Protein AF-A0AAU4FNQ5-F1 (afdb_monomer_lite)

Sequence (216 aa):
MEYLVPLIDHHRIRQNCLPRTHSNVKIHAVTERIWSATLNTLRSFHGIALTGAIILTTAAPALAVAPPATVSAASSISKTAKVNKLKSITGDSSASQDRWYSDLGNRNSAGIKKYGFNWKTDGCSWAPDTLPGGYDFKFPCWRHDFGYRNFKKTVGTSKFHRDHKKRVDKAFLRDMRSVCNRFIWADPYPAAARKRLKAACFKTATKYYNTVKSFN

Radius of gyration: 32.84 Å; chains: 1; bounding box: 62×48×119 Å

Structure (mmCIF, N/CA/C/O backbone):
data_AF-A0AAU4FNQ5-F1
#
_entry.id   AF-A0AAU4FNQ5-F1
#
loop_
_atom_site.group_PDB
_atom_site.id
_atom_site.type_symbol
_atom_site.label_atom_id
_atom_site.label_alt_id
_atom_site.label_comp_id
_atom_site.label_asym_id
_atom_site.label_entity_id
_atom_site.label_seq_id
_atom_site.pdbx_PDB_ins_code
_atom_site.Cartn_x
_atom_site.Cartn_y
_atom_site.Cartn_z
_atom_site.occupancy
_atom_site.B_iso_or_equiv
_atom_site.auth_seq_id
_atom_site.auth_comp_id
_atom_site.auth_asym_id
_atom_site.auth_atom_id
_atom_site.pdbx_PDB_model_num
ATOM 1 N N . MET A 1 1 ? 18.692 -35.869 -45.577 1.00 42.00 1 MET A N 1
ATOM 2 C CA . MET A 1 1 ? 19.788 -35.004 -45.098 1.00 42.00 1 MET A CA 1
ATOM 3 C C . MET A 1 1 ? 19.582 -34.821 -43.611 1.00 42.00 1 MET A C 1
ATOM 5 O O . MET A 1 1 ? 18.545 -34.306 -43.214 1.00 42.00 1 MET A O 1
ATOM 9 N N . GLU A 1 2 ? 20.487 -35.398 -42.829 1.00 42.12 2 GLU A N 1
ATOM 10 C CA . GLU A 1 2 ? 20.445 -35.485 -41.370 1.00 42.12 2 GLU A CA 1
ATOM 11 C C . GLU A 1 2 ? 20.577 -34.120 -40.685 1.00 42.12 2 GLU A C 1
ATOM 13 O O . GLU A 1 2 ? 21.211 -33.194 -41.191 1.00 42.12 2 GLU A O 1
ATOM 18 N N . TYR A 1 3 ? 19.952 -34.027 -39.514 1.00 41.94 3 TYR A N 1
ATOM 19 C CA . TYR A 1 3 ? 19.988 -32.888 -38.607 1.00 41.94 3 TYR A CA 1
ATOM 20 C C . TYR A 1 3 ? 21.351 -32.788 -37.910 1.00 41.94 3 TYR A C 1
ATOM 22 O O . TYR A 1 3 ? 21.808 -33.757 -37.309 1.00 41.94 3 TYR A O 1
ATOM 30 N N . LEU A 1 4 ? 21.950 -31.594 -37.894 1.00 46.53 4 LEU A N 1
ATOM 31 C CA . LEU A 1 4 ? 23.078 -31.260 -37.020 1.00 46.53 4 LEU A CA 1
ATOM 32 C C . LEU A 1 4 ? 22.640 -30.206 -35.997 1.00 46.53 4 LEU A C 1
ATOM 34 O O . LEU A 1 4 ? 22.493 -29.026 -36.308 1.00 46.53 4 LEU A O 1
ATOM 38 N N . VAL A 1 5 ? 22.430 -30.661 -34.761 1.00 48.19 5 VAL A N 1
ATOM 39 C CA . VAL A 1 5 ? 22.335 -29.820 -33.562 1.00 48.19 5 VAL A CA 1
ATOM 40 C C . VAL A 1 5 ? 23.766 -29.565 -33.071 1.00 48.19 5 VAL A C 1
ATOM 42 O O . VAL A 1 5 ? 24.489 -30.536 -32.841 1.00 48.19 5 VAL A O 1
ATOM 45 N N . PRO A 1 6 ? 24.221 -28.313 -32.896 1.00 54.16 6 PRO A N 1
ATOM 46 C CA . PRO A 1 6 ? 25.551 -28.062 -32.358 1.00 54.16 6 PRO A CA 1
ATOM 47 C C . PRO A 1 6 ? 25.586 -28.368 -30.853 1.00 54.16 6 PRO A C 1
ATOM 49 O O . PRO A 1 6 ? 24.835 -27.785 -30.069 1.00 54.16 6 PRO A O 1
ATOM 52 N N . LEU A 1 7 ? 26.479 -29.280 -30.449 1.00 45.75 7 LEU A N 1
ATOM 53 C CA . LEU A 1 7 ? 26.856 -29.491 -29.052 1.00 45.75 7 LEU A CA 1
ATOM 54 C C . LEU A 1 7 ? 27.501 -28.213 -28.496 1.00 45.75 7 LEU A C 1
ATOM 56 O O . LEU A 1 7 ? 28.524 -27.750 -29.000 1.00 45.75 7 LEU A O 1
ATOM 60 N N . ILE A 1 8 ? 26.916 -27.662 -27.435 1.00 50.97 8 ILE A N 1
ATOM 61 C CA . ILE A 1 8 ? 27.517 -26.586 -26.645 1.00 50.97 8 ILE A CA 1
ATOM 62 C C . ILE A 1 8 ? 28.492 -27.222 -25.651 1.00 50.97 8 ILE A C 1
ATOM 64 O O . ILE A 1 8 ? 28.103 -27.992 -24.773 1.00 50.97 8 ILE A O 1
ATOM 68 N N . ASP A 1 9 ? 29.767 -26.887 -25.813 1.00 45.69 9 ASP A N 1
ATOM 69 C CA . ASP A 1 9 ? 30.875 -27.297 -24.957 1.00 45.69 9 ASP A CA 1
ATOM 70 C C . ASP A 1 9 ? 30.772 -26.632 -23.567 1.00 45.69 9 ASP A C 1
ATOM 72 O O . ASP A 1 9 ? 30.969 -25.425 -23.397 1.00 45.69 9 ASP A O 1
ATOM 76 N N . HIS A 1 10 ? 30.439 -27.433 -22.553 1.00 50.97 10 HIS A N 1
ATOM 77 C CA . HIS A 1 10 ? 30.277 -27.004 -21.162 1.00 50.97 10 HIS A CA 1
ATOM 78 C C . HIS A 1 10 ? 31.605 -26.799 -20.402 1.00 50.97 10 HIS A C 1
ATOM 80 O O . HIS A 1 10 ? 31.578 -26.455 -19.216 1.00 50.97 10 HIS A O 1
ATOM 86 N N . HIS A 1 11 ? 32.774 -26.949 -21.038 1.00 46.34 11 HIS A N 1
ATOM 87 C CA . HIS A 1 11 ? 34.065 -26.852 -20.345 1.00 46.34 11 HIS A CA 1
ATOM 88 C C . HIS A 1 11 ? 34.674 -25.441 -20.257 1.00 46.34 11 HIS A C 1
ATOM 90 O O . HIS A 1 11 ? 35.679 -25.247 -19.569 1.00 46.34 11 HIS A O 1
ATOM 96 N N . ARG A 1 12 ? 34.043 -24.414 -20.847 1.00 47.72 12 ARG A N 1
ATOM 97 C CA . ARG A 1 12 ? 34.570 -23.032 -20.877 1.00 47.72 12 ARG A CA 1
ATOM 98 C C . ARG A 1 12 ? 33.835 -22.041 -19.959 1.00 47.72 12 ARG A C 1
ATOM 100 O O . ARG A 1 12 ? 33.665 -20.881 -20.311 1.00 47.72 12 ARG A O 1
ATOM 107 N N . ILE A 1 13 ? 33.392 -22.474 -18.772 1.00 49.28 13 ILE A N 1
ATOM 108 C CA . ILE A 1 13 ? 32.774 -21.589 -17.748 1.00 49.28 13 ILE A CA 1
ATOM 109 C C . ILE A 1 13 ? 33.523 -21.636 -16.393 1.00 49.28 13 ILE A C 1
ATOM 111 O O . ILE A 1 13 ? 33.150 -20.966 -15.436 1.00 49.28 13 ILE A O 1
ATOM 115 N N . ARG A 1 14 ? 34.651 -22.356 -16.284 1.00 47.59 14 ARG A N 1
ATOM 116 C CA . ARG A 1 14 ? 35.400 -22.509 -15.014 1.00 47.59 14 ARG A CA 1
ATOM 117 C C . ARG A 1 14 ? 36.793 -21.864 -14.980 1.00 47.59 14 ARG A C 1
ATOM 119 O O . ARG A 1 14 ? 37.704 -22.456 -14.417 1.00 47.59 14 ARG A O 1
ATOM 126 N N . GLN A 1 15 ? 37.001 -20.672 -15.549 1.00 48.81 15 GLN A N 1
ATOM 127 C CA . GLN A 1 15 ? 38.316 -20.000 -15.419 1.00 48.81 15 GLN A CA 1
ATOM 128 C C . GLN A 1 15 ? 38.313 -18.517 -15.013 1.00 48.81 15 GLN A C 1
ATOM 130 O O . GLN A 1 15 ? 39.388 -17.958 -14.858 1.00 48.81 15 GLN A O 1
ATOM 135 N N . ASN A 1 16 ? 37.168 -17.892 -14.707 1.00 47.78 16 ASN A N 1
ATOM 136 C CA . ASN A 1 16 ? 37.143 -16.477 -14.277 1.00 47.78 16 ASN A CA 1
ATOM 137 C C . ASN A 1 16 ? 36.615 -16.231 -12.850 1.00 47.78 16 ASN A C 1
ATOM 139 O O . ASN A 1 16 ? 36.134 -15.144 -12.542 1.00 47.78 16 ASN A O 1
ATOM 143 N N . CYS A 1 17 ? 36.760 -17.204 -11.949 1.00 51.66 17 CYS A N 1
ATOM 144 C CA . CYS A 1 17 ? 36.600 -16.984 -10.507 1.00 51.66 17 CYS A CA 1
ATOM 145 C C . CYS A 1 17 ? 37.963 -17.061 -9.807 1.00 51.66 17 CYS A C 1
ATOM 147 O O . CYS A 1 17 ? 38.230 -17.993 -9.056 1.00 51.66 17 CYS A O 1
ATOM 149 N N . LEU A 1 18 ? 38.823 -16.074 -10.061 1.00 45.62 18 LEU A N 1
ATOM 150 C CA . LEU A 1 18 ? 39.951 -15.753 -9.186 1.00 45.62 18 LEU A CA 1
ATOM 151 C C . LEU A 1 18 ? 39.625 -14.453 -8.433 1.00 45.62 18 LEU A C 1
ATOM 153 O O . LEU A 1 18 ? 39.196 -13.480 -9.062 1.00 45.62 18 LEU A O 1
ATOM 157 N N . PRO A 1 19 ? 39.795 -14.406 -7.100 1.00 44.84 19 PRO A N 1
ATOM 158 C CA . PRO A 1 19 ? 39.583 -13.190 -6.333 1.00 44.84 19 PRO A CA 1
ATOM 159 C C . PRO A 1 19 ? 40.680 -12.173 -6.662 1.00 44.84 19 PRO A C 1
ATOM 161 O O . PRO A 1 19 ? 41.872 -12.430 -6.510 1.00 44.84 19 PRO A O 1
ATOM 164 N N . ARG A 1 20 ? 40.261 -10.991 -7.118 1.00 49.50 20 ARG A N 1
ATOM 165 C CA . ARG A 1 20 ? 41.131 -9.840 -7.361 1.00 49.50 20 ARG A CA 1
ATOM 166 C C . ARG A 1 20 ? 41.600 -9.281 -6.015 1.00 49.50 20 ARG A C 1
ATOM 168 O O . ARG A 1 20 ? 40.834 -8.634 -5.308 1.00 49.50 20 ARG A O 1
ATOM 175 N N . THR A 1 21 ? 42.856 -9.524 -5.662 1.00 57.91 21 THR A N 1
ATOM 176 C CA . THR A 1 21 ? 43.534 -8.897 -4.523 1.00 57.91 21 THR A CA 1
ATOM 177 C C . THR A 1 21 ? 43.982 -7.485 -4.895 1.00 57.91 21 THR A C 1
ATOM 179 O O . THR A 1 21 ? 44.859 -7.352 -5.739 1.00 57.91 21 THR A O 1
ATOM 182 N N . HIS A 1 22 ? 43.435 -6.444 -4.260 1.00 43.56 22 HIS A N 1
ATOM 183 C CA . HIS A 1 22 ? 44.103 -5.139 -4.139 1.00 43.56 22 HIS A CA 1
ATOM 184 C C . HIS A 1 22 ? 43.706 -4.417 -2.836 1.00 43.56 22 HIS A C 1
ATOM 186 O O . HIS A 1 22 ? 42.601 -3.907 -2.693 1.00 43.56 22 HIS A O 1
ATOM 192 N N . SER A 1 23 ? 44.677 -4.408 -1.921 1.00 46.75 23 SER A N 1
ATOM 193 C CA . SER A 1 23 ? 45.225 -3.268 -1.169 1.00 46.75 23 SER A CA 1
ATOM 194 C C . SER A 1 23 ? 44.362 -2.418 -0.215 1.00 46.75 23 SER A C 1
ATOM 196 O O . SER A 1 23 ? 43.643 -1.511 -0.613 1.00 46.75 23 SER A O 1
ATOM 198 N N . ASN A 1 24 ? 44.667 -2.628 1.075 1.00 45.41 24 ASN A N 1
ATOM 199 C CA . ASN A 1 24 ? 44.935 -1.647 2.140 1.00 45.41 24 ASN A CA 1
ATOM 200 C C . ASN A 1 24 ? 43.891 -0.560 2.448 1.00 45.41 24 ASN A C 1
ATOM 202 O O . ASN A 1 24 ? 44.074 0.614 2.136 1.00 45.41 24 ASN A O 1
ATOM 206 N N . VAL A 1 25 ? 42.900 -0.934 3.260 1.00 45.97 25 VAL A N 1
ATOM 207 C CA . VAL A 1 25 ? 42.254 -0.013 4.206 1.00 45.97 25 VAL A CA 1
ATOM 208 C C . VAL A 1 25 ? 42.888 -0.246 5.579 1.00 45.97 25 VAL A C 1
ATOM 210 O O . VAL A 1 25 ? 42.759 -1.330 6.146 1.00 45.97 25 VAL A O 1
ATOM 213 N N . LYS A 1 26 ? 43.594 0.755 6.119 1.00 44.97 26 LYS A N 1
ATOM 214 C CA . LYS A 1 26 ? 44.049 0.745 7.518 1.00 44.97 26 LYS A CA 1
ATOM 215 C C . LYS A 1 26 ? 42.830 0.905 8.426 1.00 44.97 26 LYS A C 1
ATOM 217 O O . LYS A 1 26 ? 42.335 2.012 8.609 1.00 44.97 26 LYS A O 1
ATOM 222 N N . ILE A 1 27 ? 42.352 -0.203 8.985 1.00 46.09 27 ILE A N 1
ATOM 223 C CA . ILE A 1 27 ? 41.428 -0.196 10.119 1.00 46.09 27 ILE A CA 1
ATOM 224 C C . ILE A 1 27 ? 42.281 -0.206 11.385 1.00 46.09 27 ILE A C 1
ATOM 226 O O . ILE A 1 27 ? 43.038 -1.144 11.628 1.00 46.09 27 ILE A O 1
ATOM 230 N N . HIS A 1 28 ? 42.178 0.857 12.179 1.00 42.88 28 HIS A N 1
ATOM 231 C CA . HIS A 1 28 ? 42.710 0.870 13.535 1.00 42.88 28 HIS A CA 1
ATOM 232 C C . HIS A 1 28 ? 41.896 -0.118 14.379 1.00 42.88 28 HIS A C 1
ATOM 234 O O . HIS A 1 28 ? 40.718 0.106 14.655 1.00 42.88 28 HIS A O 1
ATOM 240 N N . ALA A 1 29 ? 42.527 -1.232 14.742 1.00 42.44 29 ALA A N 1
ATOM 241 C CA . ALA A 1 29 ? 41.993 -2.211 15.672 1.00 42.44 29 ALA A CA 1
ATOM 242 C C . ALA A 1 29 ? 42.013 -1.629 17.094 1.00 42.44 29 ALA A C 1
ATOM 244 O O . ALA A 1 29 ? 43.080 -1.339 17.634 1.00 42.44 29 ALA A O 1
ATOM 245 N N . VAL A 1 30 ? 40.836 -1.471 17.700 1.00 49.81 30 VAL A N 1
ATOM 246 C CA . VAL A 1 30 ? 40.703 -1.350 19.156 1.00 49.81 30 VAL A CA 1
ATOM 247 C C . VAL A 1 30 ? 40.669 -2.777 19.689 1.00 49.81 30 VAL A C 1
ATOM 249 O O . VAL A 1 30 ? 39.753 -3.542 19.404 1.00 49.81 30 VAL A O 1
ATOM 252 N N . THR A 1 31 ? 41.742 -3.159 20.368 1.00 46.34 31 THR A N 1
ATOM 253 C CA . THR A 1 31 ? 41.979 -4.498 20.902 1.00 46.34 31 THR A CA 1
ATOM 254 C C . THR A 1 31 ? 41.014 -4.840 22.035 1.00 46.34 31 THR A C 1
ATOM 256 O O . THR A 1 31 ? 40.959 -4.140 23.043 1.00 46.34 31 THR A O 1
ATOM 259 N N . GLU A 1 32 ? 40.321 -5.964 21.867 1.00 45.38 32 GLU A N 1
ATOM 260 C CA . GLU A 1 32 ? 39.653 -6.756 22.901 1.00 45.38 32 GLU A CA 1
ATOM 261 C C . GLU A 1 32 ? 40.596 -7.072 24.071 1.00 45.38 32 GLU A C 1
ATOM 263 O O . GLU A 1 32 ? 41.708 -7.568 23.866 1.00 45.38 32 GLU A O 1
ATOM 268 N N . ARG A 1 33 ? 40.124 -6.859 25.304 1.00 43.06 33 ARG A N 1
ATOM 269 C CA . ARG A 1 33 ? 40.584 -7.597 26.484 1.00 43.06 33 ARG A CA 1
ATOM 270 C C . ARG A 1 33 ? 39.603 -7.408 27.641 1.00 43.06 33 ARG A C 1
ATOM 272 O O . ARG A 1 33 ? 39.443 -6.304 28.142 1.00 43.06 33 ARG A O 1
ATOM 279 N N . ILE A 1 34 ? 39.039 -8.534 28.076 1.00 46.56 34 ILE A N 1
ATOM 280 C CA . ILE A 1 34 ? 38.856 -8.999 29.466 1.00 46.56 34 ILE A CA 1
ATOM 281 C C . ILE A 1 34 ? 37.479 -9.655 29.615 1.00 46.56 34 ILE A C 1
ATOM 283 O O . ILE A 1 34 ? 36.466 -9.032 29.917 1.00 46.56 34 ILE A O 1
ATOM 287 N N . TRP A 1 35 ? 37.492 -10.972 29.429 1.00 38.09 35 TRP A N 1
ATOM 288 C CA . TRP A 1 35 ? 36.607 -11.890 30.129 1.00 38.09 35 TRP A CA 1
ATOM 289 C C . TRP A 1 35 ? 37.135 -12.005 31.563 1.00 38.09 35 TRP A C 1
ATOM 291 O O . TRP A 1 35 ? 38.283 -12.401 31.739 1.00 38.09 35 TRP A O 1
ATOM 301 N N . SER A 1 36 ? 36.317 -11.669 32.558 1.00 41.75 36 SER A N 1
ATOM 302 C CA . SER A 1 36 ? 36.478 -12.136 33.939 1.00 41.75 36 SER A CA 1
ATOM 303 C C . SER A 1 36 ? 35.115 -12.134 34.614 1.00 41.75 36 SER A C 1
ATOM 305 O O . SER A 1 36 ? 34.553 -11.088 34.929 1.00 41.75 36 SER A O 1
ATOM 307 N N . ALA A 1 37 ? 34.587 -13.338 34.809 1.00 47.19 37 ALA A N 1
ATOM 308 C CA . ALA A 1 37 ? 33.524 -13.614 35.750 1.00 47.19 37 ALA A CA 1
ATOM 309 C C . ALA A 1 37 ? 34.024 -13.345 37.176 1.00 47.19 37 ALA A C 1
ATOM 311 O O . ALA A 1 37 ? 35.069 -13.857 37.572 1.00 47.19 37 ALA A O 1
ATOM 312 N N . THR A 1 38 ? 33.250 -12.604 37.962 1.00 47.72 38 THR A N 1
ATOM 313 C CA . THR A 1 38 ? 33.385 -12.567 39.420 1.00 47.72 38 THR A CA 1
ATOM 314 C C . THR A 1 38 ? 32.000 -12.646 40.052 1.00 47.72 38 THR A C 1
ATOM 316 O O . THR A 1 38 ? 31.254 -11.677 40.149 1.00 47.72 38 THR A O 1
ATOM 319 N N . LEU A 1 39 ? 31.664 -13.863 40.478 1.00 51.81 39 LEU A N 1
ATOM 320 C CA . LEU A 1 39 ? 30.738 -14.115 41.573 1.00 51.81 39 LEU A CA 1
ATOM 321 C C . LEU A 1 39 ? 31.357 -13.538 42.852 1.00 51.81 39 LEU A C 1
ATOM 323 O O . LEU A 1 39 ? 32.475 -13.900 43.201 1.00 51.81 39 LEU A O 1
ATOM 327 N N . ASN A 1 40 ? 30.641 -12.634 43.514 1.00 41.53 40 ASN A N 1
ATOM 328 C CA . ASN A 1 40 ? 30.710 -12.316 44.944 1.00 41.53 40 ASN A CA 1
ATOM 329 C C . ASN A 1 40 ? 29.595 -11.280 45.183 1.00 41.53 40 ASN A C 1
ATOM 331 O O . ASN A 1 40 ? 29.448 -10.331 44.427 1.00 41.53 40 ASN A O 1
ATOM 335 N N . THR A 1 41 ? 28.737 -11.366 46.193 1.00 46.41 41 THR A N 1
ATOM 336 C CA . THR A 1 41 ? 29.104 -11.584 47.587 1.00 46.41 41 THR A CA 1
ATOM 337 C C . THR A 1 41 ? 27.849 -12.013 48.352 1.00 46.41 41 THR A C 1
ATOM 339 O O . THR A 1 41 ? 26.881 -11.258 48.432 1.00 46.41 41 THR A O 1
ATOM 342 N N . LEU A 1 42 ? 27.874 -13.207 48.943 1.00 50.25 42 LEU A N 1
ATOM 343 C CA . LEU A 1 42 ? 27.056 -13.519 50.112 1.00 50.25 42 LEU A CA 1
ATOM 344 C C . LEU A 1 42 ? 27.566 -12.634 51.253 1.00 50.25 42 LEU A C 1
ATOM 346 O O . LEU A 1 42 ? 28.718 -12.766 51.665 1.00 50.25 42 LEU A O 1
ATOM 350 N N . ARG A 1 43 ? 26.735 -11.712 51.747 1.00 54.38 43 ARG A N 1
ATOM 351 C CA . ARG A 1 43 ? 26.982 -11.035 53.021 1.00 54.38 43 ARG A CA 1
ATOM 352 C C . ARG A 1 43 ? 25.968 -11.499 54.051 1.00 54.38 43 ARG A C 1
ATOM 354 O O . ARG A 1 43 ? 24.778 -11.218 53.967 1.00 54.38 43 ARG A O 1
ATOM 361 N N . SER A 1 44 ? 26.536 -12.222 55.002 1.00 47.50 44 SER A N 1
ATOM 362 C CA . SER A 1 44 ? 26.054 -12.591 56.317 1.00 47.50 44 SER A CA 1
ATOM 363 C C . SER A 1 44 ? 25.258 -11.476 56.997 1.00 47.50 44 SER A C 1
ATOM 365 O O . SER A 1 44 ? 25.794 -10.397 57.261 1.00 47.50 44 SER A O 1
ATOM 367 N N . PHE A 1 45 ? 24.015 -11.773 57.368 1.00 50.94 45 PHE A N 1
ATOM 368 C CA . PHE A 1 45 ? 23.352 -11.081 58.467 1.00 50.94 45 PHE A CA 1
ATOM 369 C C . PHE A 1 45 ? 23.601 -11.866 59.752 1.00 50.94 45 PHE A C 1
ATOM 371 O O . PHE A 1 45 ? 23.483 -13.089 59.795 1.00 50.94 45 PHE A O 1
ATOM 378 N N . HIS A 1 46 ? 24.045 -11.125 60.760 1.00 50.75 46 HIS A N 1
ATOM 379 C CA . HIS A 1 46 ? 24.416 -11.609 62.075 1.00 50.75 46 HIS A CA 1
ATOM 380 C C . HIS A 1 46 ? 23.175 -12.076 62.838 1.00 50.75 46 HIS A C 1
ATOM 382 O O . HIS A 1 46 ? 22.085 -11.528 62.672 1.00 50.75 46 HIS A O 1
ATOM 388 N N . GLY A 1 47 ? 23.373 -13.103 63.663 1.00 50.06 47 GLY A N 1
ATOM 389 C CA . GLY A 1 47 ? 22.347 -13.699 64.501 1.00 50.06 47 GLY A CA 1
ATOM 390 C C . GLY A 1 47 ? 21.689 -12.710 65.460 1.00 50.06 47 GLY A C 1
ATOM 391 O O . GLY A 1 47 ? 22.337 -11.845 66.046 1.00 50.06 47 GLY A O 1
ATOM 392 N N . I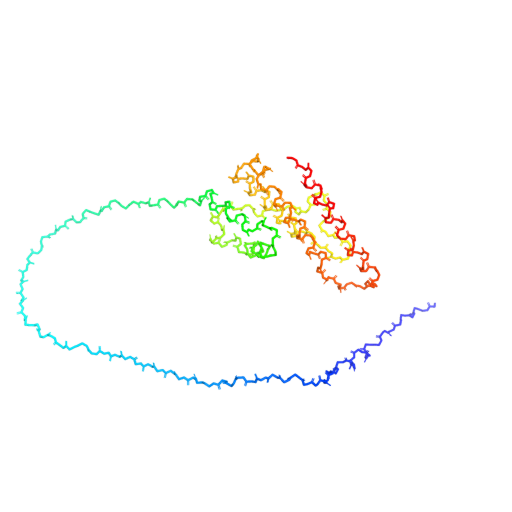LE A 1 48 ? 20.390 -12.914 65.651 1.00 57.41 48 ILE A N 1
ATOM 393 C CA . ILE A 1 48 ? 19.640 -12.438 66.804 1.00 57.41 48 ILE A CA 1
ATOM 394 C C . ILE A 1 48 ? 19.028 -13.688 67.432 1.00 57.41 48 ILE A C 1
ATOM 396 O O . ILE A 1 48 ? 18.281 -14.424 66.786 1.00 57.41 48 ILE A O 1
ATOM 400 N N . ALA A 1 49 ? 19.425 -13.954 68.673 1.00 53.56 49 ALA A N 1
ATOM 401 C CA . ALA A 1 49 ? 18.872 -15.001 69.512 1.00 53.56 49 ALA A CA 1
ATOM 402 C C . ALA A 1 49 ? 17.385 -14.723 69.774 1.00 53.56 49 ALA A C 1
ATOM 404 O O . ALA A 1 49 ? 17.029 -13.634 70.219 1.00 53.56 49 ALA A O 1
ATOM 405 N N . LEU A 1 50 ? 16.526 -15.711 69.521 1.00 50.06 50 LEU A N 1
ATOM 406 C CA . LEU A 1 50 ? 15.126 -15.693 69.934 1.00 50.06 50 LEU A CA 1
ATOM 407 C C . LEU A 1 50 ? 14.904 -16.843 70.911 1.00 50.06 50 LEU A C 1
ATOM 409 O O . LEU A 1 50 ? 14.869 -18.017 70.547 1.00 50.06 50 LEU A O 1
ATOM 413 N N . THR A 1 51 ? 14.816 -16.461 72.179 1.00 59.12 51 THR A N 1
ATOM 414 C CA . THR A 1 51 ? 14.305 -17.253 73.289 1.00 59.12 51 THR A CA 1
ATOM 415 C C . THR A 1 51 ? 12.865 -17.681 73.012 1.00 59.12 51 THR A C 1
ATOM 417 O O . THR A 1 51 ? 12.052 -16.919 72.490 1.00 59.12 51 THR A O 1
ATOM 420 N N . GLY A 1 52 ? 12.566 -18.936 73.345 1.00 54.09 52 GLY A N 1
ATOM 421 C CA . GLY A 1 52 ? 11.259 -19.538 73.135 1.00 54.09 52 GLY A CA 1
ATOM 422 C C . GLY A 1 52 ? 10.169 -18.947 74.027 1.00 54.09 52 GLY A C 1
ATOM 423 O O . GLY A 1 52 ? 10.377 -18.692 75.210 1.00 54.09 52 GLY A O 1
ATOM 424 N N . ALA A 1 53 ? 8.9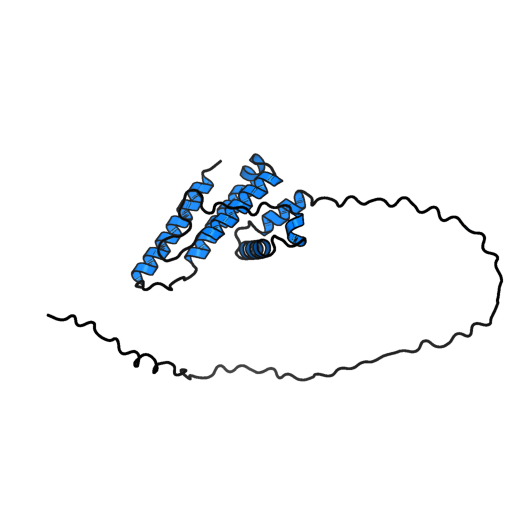78 -18.823 73.449 1.00 54.31 53 ALA A N 1
ATOM 425 C CA . ALA A 1 53 ? 7.712 -18.799 74.164 1.00 54.31 53 ALA A CA 1
ATOM 426 C C . ALA A 1 53 ? 6.682 -19.533 73.294 1.00 54.31 53 ALA A C 1
ATOM 428 O O . ALA A 1 53 ? 6.273 -19.043 72.243 1.00 54.31 53 ALA A O 1
ATOM 429 N N . ILE A 1 54 ? 6.308 -20.744 73.706 1.00 56.97 54 ILE A N 1
ATOM 430 C CA . ILE A 1 54 ? 5.206 -21.498 73.105 1.00 56.97 54 ILE A CA 1
ATOM 431 C C . ILE A 1 54 ? 3.928 -20.990 73.773 1.00 56.97 54 ILE A C 1
ATOM 433 O O . ILE A 1 54 ? 3.675 -21.294 74.936 1.00 56.97 54 ILE A O 1
ATOM 437 N N . ILE A 1 55 ? 3.132 -20.206 73.047 1.00 61.38 55 ILE A N 1
ATOM 438 C CA . ILE A 1 55 ? 1.769 -19.848 73.449 1.00 61.38 55 ILE A CA 1
ATOM 439 C C . ILE A 1 55 ? 0.821 -20.689 72.592 1.00 61.38 55 ILE A C 1
ATOM 441 O O . ILE A 1 55 ? 0.734 -20.486 71.382 1.00 61.38 55 ILE A O 1
ATOM 445 N N . LEU A 1 56 ? 0.125 -21.649 73.210 1.00 56.34 56 LEU A N 1
ATOM 446 C CA . LEU A 1 56 ? -1.013 -22.323 72.584 1.00 56.34 56 LEU A CA 1
ATOM 447 C C . LEU A 1 56 ? -2.183 -21.335 72.511 1.00 56.34 56 LEU A C 1
ATOM 449 O O . LEU A 1 56 ? -2.828 -21.053 73.519 1.00 56.34 56 LEU A O 1
ATOM 453 N N . THR A 1 57 ? -2.476 -20.831 71.316 1.00 58.72 57 THR A N 1
ATOM 454 C CA . THR A 1 57 ? -3.735 -20.148 71.010 1.00 58.72 57 THR A CA 1
ATOM 455 C C . THR A 1 57 ? -4.659 -21.108 70.264 1.00 58.72 57 THR A C 1
ATOM 457 O O . THR A 1 57 ? -4.328 -21.646 69.209 1.00 58.72 57 THR A O 1
ATOM 460 N N . THR A 1 58 ? -5.843 -21.353 70.820 1.00 62.12 58 THR A N 1
ATOM 461 C CA . THR A 1 58 ? -6.918 -22.092 70.152 1.00 62.12 58 THR A CA 1
ATOM 462 C C . THR A 1 58 ? -7.527 -21.202 69.067 1.00 62.12 58 THR A C 1
ATOM 464 O O . THR A 1 58 ? -8.288 -20.283 69.370 1.00 62.12 58 THR A O 1
ATOM 467 N N . ALA A 1 59 ? -7.174 -21.435 67.803 1.00 59.16 59 ALA A N 1
ATOM 468 C CA . ALA A 1 59 ? -7.767 -20.729 66.672 1.00 59.16 59 ALA A CA 1
ATOM 469 C C . ALA A 1 59 ? -9.184 -21.263 66.389 1.00 59.16 59 ALA A C 1
ATOM 471 O O . ALA A 1 59 ? -9.366 -22.440 66.080 1.00 59.16 59 ALA A O 1
ATOM 472 N N . ALA A 1 60 ? -10.190 -20.392 66.487 1.00 63.69 60 ALA A N 1
ATOM 473 C CA . ALA A 1 60 ? -11.533 -20.655 65.979 1.00 63.69 60 ALA A CA 1
ATOM 474 C C . ALA A 1 60 ? -11.525 -20.670 64.433 1.00 63.69 60 ALA A C 1
ATOM 476 O O . ALA A 1 60 ? -10.785 -19.890 63.825 1.00 63.69 60 ALA A O 1
ATOM 477 N N . PRO A 1 61 ? -12.345 -21.502 63.766 1.00 59.16 61 PRO A N 1
ATOM 478 C CA . PRO A 1 61 ? -12.436 -21.504 62.313 1.00 59.16 61 PRO A CA 1
ATOM 479 C C . PRO A 1 61 ? -13.191 -20.253 61.846 1.00 59.16 61 PRO A C 1
ATOM 481 O O . PRO A 1 61 ? -14.418 -20.188 61.896 1.00 59.16 61 PRO A O 1
ATOM 484 N N . ALA A 1 62 ? -12.462 -19.242 61.377 1.00 59.91 62 ALA A N 1
ATOM 485 C CA . ALA A 1 62 ? -13.057 -18.163 60.603 1.00 59.91 62 ALA A CA 1
ATOM 486 C C . ALA A 1 62 ? -13.412 -18.709 59.211 1.00 59.91 62 ALA A C 1
ATOM 488 O O . ALA A 1 62 ? -12.532 -19.002 58.401 1.00 59.91 62 ALA A O 1
ATOM 489 N N . LEU A 1 63 ? -14.708 -18.866 58.938 1.00 61.91 63 LEU A N 1
ATOM 490 C CA . LEU A 1 63 ? -15.231 -19.101 57.594 1.00 61.91 63 LEU A CA 1
ATOM 491 C C . LEU A 1 63 ? -14.847 -17.901 56.718 1.00 61.91 63 LEU A C 1
ATOM 493 O O . LEU A 1 63 ? -15.460 -16.837 56.789 1.00 61.91 63 LEU A O 1
ATOM 497 N N . ALA A 1 64 ? -13.797 -18.062 55.916 1.00 62.38 64 ALA A N 1
ATOM 498 C CA . ALA A 1 64 ? -13.387 -17.079 54.927 1.00 62.38 64 ALA A CA 1
ATOM 499 C C . ALA A 1 64 ? -14.459 -16.999 53.832 1.00 62.38 64 ALA A C 1
ATOM 501 O O . ALA A 1 64 ? -14.507 -17.824 52.920 1.00 62.38 64 ALA A O 1
ATOM 502 N N . VAL A 1 65 ? -15.339 -16.002 53.926 1.00 69.38 65 VAL A N 1
ATOM 503 C CA . VAL A 1 65 ? -16.215 -15.608 52.821 1.00 69.38 65 VAL A CA 1
ATOM 504 C C . VAL A 1 65 ? -15.313 -15.036 51.731 1.00 69.38 65 VAL A C 1
ATOM 506 O O . VAL A 1 65 ? -14.806 -13.920 51.846 1.00 69.38 65 VAL A O 1
ATOM 509 N N . ALA A 1 66 ? -15.049 -15.833 50.696 1.00 69.25 66 ALA A N 1
ATOM 510 C CA . ALA A 1 66 ? -14.299 -15.381 49.535 1.00 69.25 66 ALA A CA 1
ATOM 511 C C . ALA A 1 66 ? -15.069 -14.226 48.862 1.00 69.25 66 ALA A C 1
ATOM 513 O O . ALA A 1 66 ? -16.258 -14.387 48.569 1.00 69.25 66 ALA A O 1
ATOM 514 N N . PRO A 1 67 ? -14.440 -13.062 48.611 1.00 68.88 67 PRO A N 1
ATOM 515 C CA . PRO A 1 67 ? -15.084 -12.008 47.842 1.00 68.88 67 PRO A CA 1
ATOM 516 C C . PRO A 1 67 ? -15.429 -12.539 46.443 1.00 68.88 67 PRO A C 1
ATOM 518 O O . PRO A 1 67 ? -14.661 -13.333 45.886 1.00 68.88 67 PRO A O 1
ATOM 521 N N . PRO A 1 68 ? -16.564 -12.125 45.850 1.00 64.00 68 PRO A N 1
ATOM 522 C CA . PRO A 1 68 ? -16.921 -12.553 44.509 1.00 64.00 68 PRO A CA 1
ATOM 523 C C . PRO A 1 68 ? -15.805 -12.140 43.550 1.00 64.00 68 PRO A C 1
ATOM 525 O O . PRO A 1 68 ? -15.455 -10.963 43.448 1.00 64.00 68 PRO A O 1
ATOM 528 N N . ALA A 1 69 ? -15.230 -13.127 42.861 1.00 62.38 69 ALA A N 1
ATOM 529 C CA . ALA A 1 69 ? -14.265 -12.894 41.804 1.00 62.38 69 ALA A CA 1
ATOM 530 C C . ALA A 1 69 ? -14.934 -12.021 40.738 1.00 62.38 69 ALA A C 1
ATOM 532 O O . ALA A 1 69 ? -15.816 -12.468 40.002 1.00 62.38 69 ALA A O 1
ATOM 533 N N . THR A 1 70 ? -14.536 -10.753 40.666 1.00 59.09 70 THR A N 1
ATOM 534 C CA . THR A 1 70 ? -14.914 -9.876 39.567 1.00 59.09 70 THR A CA 1
ATOM 535 C C . THR A 1 70 ? -14.259 -10.432 38.312 1.00 59.09 70 THR A C 1
ATOM 537 O O . THR A 1 70 ? -13.060 -10.285 38.076 1.00 59.09 70 THR A O 1
ATOM 540 N N . VAL A 1 71 ? -15.049 -11.139 37.504 1.00 55.75 71 VAL A N 1
ATOM 541 C CA . VAL A 1 71 ? -14.622 -11.602 36.186 1.00 55.75 71 VAL A CA 1
ATOM 542 C C . VAL A 1 71 ? -14.393 -10.349 35.348 1.00 55.75 71 VAL A C 1
ATOM 544 O O . VAL A 1 71 ? -15.331 -9.739 34.837 1.00 55.75 71 VAL A O 1
ATOM 547 N N . SER A 1 72 ? -13.138 -9.905 35.275 1.00 54.62 72 SER A N 1
ATOM 548 C CA . SER A 1 72 ? -12.740 -8.773 34.451 1.00 54.62 72 SER A CA 1
ATOM 549 C C . SER A 1 72 ? -12.960 -9.181 32.998 1.00 54.62 72 SER A C 1
ATOM 551 O O . SER A 1 72 ? -12.159 -9.912 32.413 1.00 54.62 72 SER A O 1
ATOM 553 N N . ALA A 1 73 ? -14.104 -8.790 32.431 1.00 58.25 73 ALA A N 1
ATOM 554 C CA . ALA A 1 73 ? -14.393 -9.002 31.025 1.00 58.25 73 ALA A CA 1
ATOM 555 C C . ALA A 1 73 ? -13.228 -8.411 30.226 1.00 58.25 73 ALA A C 1
ATOM 557 O O . ALA A 1 73 ? -12.963 -7.211 30.315 1.00 58.25 73 ALA A O 1
ATOM 558 N N . ALA A 1 74 ? -12.499 -9.261 29.496 1.00 57.59 74 ALA A N 1
ATOM 559 C CA . ALA A 1 74 ? -11.351 -8.848 28.704 1.00 57.59 74 ALA A CA 1
ATOM 560 C C . ALA A 1 74 ? -11.765 -7.674 27.807 1.00 57.59 74 ALA A C 1
ATOM 562 O O . ALA A 1 74 ? -12.546 -7.830 26.864 1.00 57.59 74 ALA A O 1
ATOM 563 N N . SER A 1 75 ? -11.283 -6.476 28.140 1.00 62.69 75 SER A N 1
ATOM 564 C CA . SER A 1 75 ? -11.684 -5.259 27.454 1.00 62.69 75 SER A CA 1
ATOM 565 C C . SER A 1 75 ? -11.205 -5.331 26.006 1.00 62.69 75 SER A C 1
ATOM 567 O O . SER A 1 75 ? -10.017 -5.460 25.702 1.00 62.69 75 SER A O 1
ATOM 569 N N . SER A 1 76 ? -12.162 -5.309 25.079 1.00 81.75 76 SER A N 1
ATOM 570 C CA . SER A 1 76 ? -11.854 -5.297 23.652 1.00 81.75 76 SER A CA 1
ATOM 571 C C . SER A 1 76 ? -10.950 -4.102 23.312 1.00 81.75 76 SER A C 1
ATOM 573 O O . SER A 1 76 ? -11.090 -3.018 23.881 1.00 81.75 76 SER A O 1
ATOM 575 N N . ILE A 1 77 ? -10.006 -4.283 22.380 1.00 92.62 77 ILE A N 1
ATOM 576 C CA . ILE A 1 77 ? -9.076 -3.216 21.983 1.00 92.62 77 ILE A CA 1
ATOM 577 C C . ILE A 1 77 ? -9.855 -1.970 21.551 1.00 92.62 77 ILE A C 1
ATOM 579 O O . ILE A 1 77 ? -10.661 -2.026 20.615 1.00 92.62 77 ILE A O 1
ATOM 583 N N . SER A 1 78 ? -9.560 -0.836 22.194 1.00 95.75 78 SER A N 1
ATOM 584 C CA . SER A 1 78 ? -10.258 0.424 21.942 1.00 95.75 78 SER A CA 1
ATOM 585 C C . SER A 1 78 ? -10.137 0.869 20.482 1.00 95.75 78 SER A C 1
ATOM 587 O O . SER A 1 78 ? -9.129 0.632 19.803 1.00 95.75 78 SER A O 1
ATOM 589 N N . LYS A 1 79 ? -11.158 1.577 19.984 1.00 96.44 79 LYS A N 1
ATOM 590 C CA . LYS A 1 79 ? -11.149 2.150 18.627 1.00 96.44 79 LYS A CA 1
ATOM 591 C C . LYS A 1 79 ? -9.905 3.016 18.393 1.00 96.44 79 LYS A C 1
ATOM 593 O O . LYS A 1 79 ? -9.271 2.906 17.346 1.00 96.44 79 LYS A O 1
ATOM 598 N N . THR A 1 80 ? -9.522 3.825 19.379 1.00 97.25 80 THR A N 1
ATOM 599 C CA . THR A 1 80 ? -8.325 4.676 19.325 1.00 97.25 80 THR A CA 1
ATOM 600 C C . THR A 1 80 ? -7.049 3.853 19.167 1.00 97.25 80 THR A C 1
ATOM 602 O O . THR A 1 80 ? -6.234 4.159 18.298 1.00 97.25 80 THR A O 1
ATOM 605 N N . ALA A 1 81 ? -6.899 2.760 19.922 1.00 97.50 81 ALA A N 1
ATOM 606 C CA . ALA A 1 81 ? -5.751 1.867 19.786 1.00 97.50 81 ALA A CA 1
ATOM 607 C C . ALA A 1 81 ? -5.682 1.224 18.389 1.00 97.50 81 ALA A C 1
ATOM 609 O O . ALA A 1 81 ? -4.602 1.161 17.796 1.00 97.50 81 ALA A O 1
ATOM 610 N N . LYS A 1 82 ? -6.827 0.818 17.816 1.00 98.00 82 LYS A N 1
ATOM 611 C CA . LYS A 1 82 ? -6.893 0.308 16.432 1.00 98.00 82 LYS A CA 1
ATOM 612 C C . LYS A 1 82 ? -6.467 1.366 15.418 1.00 98.00 82 LYS A C 1
ATOM 614 O O . LYS A 1 82 ? -5.630 1.085 14.567 1.00 98.00 82 LYS A O 1
ATOM 619 N N . VAL A 1 83 ? -6.992 2.588 15.522 1.00 98.25 83 VAL A N 1
ATOM 620 C CA . VAL A 1 83 ? -6.639 3.696 14.616 1.00 98.25 83 VAL A CA 1
ATOM 621 C C . VAL A 1 83 ? -5.156 4.051 14.716 1.00 98.25 83 VAL A C 1
ATOM 623 O O . VAL A 1 83 ? -4.519 4.265 13.686 1.00 98.25 83 VAL A O 1
ATOM 626 N N . ASN A 1 84 ? -4.583 4.085 15.920 1.00 98.44 84 ASN A N 1
ATOM 627 C CA . ASN A 1 84 ? -3.160 4.371 16.109 1.00 98.44 84 ASN A CA 1
ATOM 628 C C . ASN A 1 84 ? -2.279 3.281 15.490 1.00 98.44 84 ASN A C 1
ATOM 630 O O . ASN A 1 84 ? -1.316 3.599 14.791 1.00 98.44 84 ASN A O 1
ATOM 634 N N . LYS A 1 85 ? -2.650 2.005 15.664 1.00 98.44 85 LYS A N 1
ATOM 635 C CA . LYS A 1 85 ? -1.962 0.891 15.005 1.00 98.44 85 LYS A CA 1
ATOM 636 C C . LYS A 1 85 ? -2.089 0.964 13.482 1.00 98.44 85 LYS A C 1
ATOM 638 O O . LYS A 1 85 ? -1.086 0.810 12.802 1.00 98.44 85 LYS A O 1
ATOM 643 N N . LEU A 1 86 ? -3.269 1.276 12.936 1.00 98.62 86 LEU A N 1
ATOM 644 C CA . LEU A 1 86 ? -3.437 1.468 11.489 1.00 98.62 86 LEU A CA 1
ATOM 645 C C . LEU A 1 86 ? -2.539 2.593 10.969 1.00 98.62 86 LEU A C 1
ATOM 647 O O . LEU A 1 86 ? -1.763 2.382 10.042 1.00 98.62 86 LEU A O 1
ATOM 651 N N . LYS A 1 87 ? -2.563 3.764 11.613 1.00 98.50 87 LYS A N 1
ATOM 652 C CA . LYS A 1 87 ? -1.719 4.905 11.230 1.00 98.50 87 LYS A CA 1
ATOM 653 C C . LYS A 1 87 ? -0.225 4.561 11.219 1.00 98.50 87 LYS A C 1
ATOM 655 O O . LYS A 1 87 ? 0.488 5.081 10.362 1.00 98.50 87 LYS A O 1
ATOM 660 N N . SER A 1 88 ? 0.255 3.703 12.124 1.00 98.44 88 SER A N 1
ATOM 661 C CA . SER A 1 88 ? 1.681 3.353 12.193 1.00 98.44 88 SER A CA 1
ATOM 662 C C . SER A 1 88 ? 2.154 2.437 11.052 1.00 98.44 88 SER A C 1
ATOM 664 O O . SER A 1 88 ? 3.344 2.466 10.705 1.00 98.44 88 SER A O 1
ATOM 666 N N . ILE A 1 89 ? 1.242 1.688 10.418 1.00 98.38 89 ILE A N 1
ATOM 667 C CA . ILE A 1 89 ? 1.537 0.715 9.344 1.00 98.38 89 ILE A CA 1
ATOM 668 C C . ILE A 1 89 ? 0.986 1.111 7.961 1.00 98.38 89 ILE A C 1
ATOM 670 O O . ILE A 1 89 ? 1.305 0.490 6.950 1.00 98.38 89 ILE A O 1
ATOM 674 N N . THR A 1 90 ? 0.213 2.194 7.873 1.00 98.38 90 THR A N 1
ATOM 675 C CA . THR A 1 90 ? -0.303 2.740 6.603 1.00 98.38 90 THR A CA 1
ATOM 676 C C . THR A 1 90 ? 0.250 4.134 6.283 1.00 98.38 90 THR A C 1
ATOM 678 O O . THR A 1 90 ? -0.411 4.930 5.620 1.00 98.38 90 THR A O 1
ATOM 681 N N . GLY A 1 91 ? 1.417 4.485 6.817 1.00 97.56 91 GLY A N 1
ATOM 682 C CA . GLY A 1 91 ? 2.113 5.745 6.557 1.00 97.56 91 GLY A CA 1
ATOM 683 C C . GLY A 1 91 ? 2.948 5.718 5.273 1.00 97.56 91 GLY A C 1
ATOM 684 O O . GLY A 1 91 ? 3.251 4.650 4.727 1.00 97.56 91 GLY A O 1
ATOM 685 N N . ASP A 1 92 ? 3.357 6.907 4.819 1.00 97.38 92 ASP A N 1
ATOM 686 C CA . ASP A 1 92 ? 4.190 7.109 3.628 1.00 97.38 92 ASP A CA 1
ATOM 687 C C . ASP A 1 92 ? 5.708 7.145 3.922 1.00 97.38 92 ASP A C 1
ATOM 689 O O . ASP A 1 92 ? 6.482 7.582 3.083 1.00 97.38 92 ASP A O 1
ATOM 693 N N . SER A 1 93 ? 6.185 6.479 4.984 1.00 98.12 93 SER A N 1
ATOM 694 C CA . SER A 1 93 ? 7.617 6.141 5.183 1.00 98.12 93 SER A CA 1
ATOM 695 C C . SER A 1 93 ? 7.976 4.650 5.008 1.00 98.12 93 SER A C 1
ATOM 697 O O . SER A 1 93 ? 7.136 3.777 5.269 1.00 98.12 93 SER A O 1
ATOM 699 N N . SER A 1 94 ? 9.200 4.339 4.556 1.00 97.94 94 SER A N 1
ATOM 700 C CA . SER A 1 94 ? 9.710 2.956 4.416 1.00 97.94 94 SER A CA 1
ATOM 701 C C . SER A 1 94 ? 9.491 2.149 5.696 1.00 97.94 94 SER A C 1
ATOM 703 O O . SER A 1 94 ? 8.856 1.102 5.656 1.00 97.94 94 SER A O 1
ATOM 705 N N . ALA A 1 95 ? 9.818 2.740 6.846 1.00 98.50 95 ALA A N 1
ATOM 706 C CA . ALA A 1 95 ? 9.582 2.154 8.162 1.00 98.50 95 ALA A CA 1
ATOM 707 C C . ALA A 1 95 ? 8.116 1.739 8.405 1.00 98.50 95 ALA A C 1
ATOM 709 O O . ALA A 1 95 ? 7.846 0.774 9.114 1.00 98.50 95 ALA A O 1
ATOM 710 N N . SER A 1 96 ? 7.138 2.454 7.839 1.00 98.69 96 SER A N 1
ATOM 711 C CA . SER A 1 96 ? 5.729 2.056 7.931 1.00 98.69 96 SER A CA 1
ATOM 712 C C . SER A 1 96 ? 5.403 0.833 7.072 1.00 98.69 96 SER A C 1
ATOM 714 O O . SER A 1 96 ? 4.614 -0.006 7.498 1.00 98.69 96 SER A O 1
ATOM 716 N N . GLN A 1 97 ? 6.028 0.707 5.899 1.00 98.50 97 GLN A N 1
ATOM 717 C CA . GLN A 1 97 ? 5.906 -0.490 5.066 1.00 98.50 97 GLN A CA 1
ATOM 718 C C . GLN A 1 97 ? 6.606 -1.687 5.708 1.00 98.50 97 GLN A C 1
ATOM 720 O O . GLN A 1 97 ? 6.019 -2.763 5.725 1.00 98.50 97 GLN A O 1
ATOM 725 N N . ASP A 1 98 ? 7.778 -1.504 6.314 1.00 98.56 98 ASP A N 1
ATOM 726 C CA . ASP A 1 98 ? 8.480 -2.583 7.021 1.00 98.56 98 ASP A CA 1
ATOM 727 C C . ASP A 1 98 ? 7.661 -3.092 8.213 1.00 98.56 98 ASP A C 1
ATOM 729 O O . ASP A 1 98 ? 7.486 -4.298 8.390 1.00 98.56 98 ASP A O 1
ATOM 733 N N . ARG A 1 99 ? 7.057 -2.179 8.988 1.00 98.75 99 ARG A N 1
ATOM 734 C CA . ARG A 1 99 ? 6.113 -2.552 10.054 1.00 98.75 99 ARG A CA 1
ATOM 735 C C . ARG A 1 99 ? 4.896 -3.293 9.515 1.00 98.75 99 ARG A C 1
ATOM 737 O O . ARG A 1 99 ? 4.451 -4.247 10.143 1.00 98.75 99 ARG A O 1
ATOM 744 N N . TRP A 1 100 ? 4.359 -2.875 8.370 1.00 98.75 100 TRP A N 1
ATOM 745 C CA . TRP A 1 100 ? 3.240 -3.577 7.749 1.00 98.75 100 TRP A CA 1
ATOM 746 C C . TRP A 1 100 ? 3.622 -4.995 7.308 1.00 98.75 100 TRP A C 1
ATOM 748 O O . TRP A 1 100 ? 2.870 -5.922 7.592 1.00 98.75 100 TRP A O 1
ATOM 758 N N . TYR A 1 101 ? 4.793 -5.193 6.692 1.00 98.56 101 TYR A N 1
ATOM 759 C CA . TYR A 1 101 ? 5.290 -6.529 6.341 1.00 98.56 101 TYR A CA 1
ATOM 760 C C . TYR A 1 101 ? 5.520 -7.403 7.578 1.00 98.56 101 TYR A C 1
ATOM 762 O O . TYR A 1 101 ? 5.127 -8.569 7.585 1.00 98.56 101 TYR A O 1
ATOM 770 N N . SER A 1 102 ? 6.098 -6.836 8.639 1.00 98.56 102 SER A N 1
ATOM 771 C CA . SER A 1 102 ? 6.276 -7.534 9.915 1.00 98.56 102 SER A CA 1
ATOM 772 C C . SER A 1 102 ? 4.933 -7.959 10.519 1.00 98.56 102 SER A C 1
ATOM 774 O O . SER A 1 102 ? 4.755 -9.121 10.885 1.00 98.56 102 SER A O 1
ATOM 776 N N . ASP A 1 103 ? 3.943 -7.065 10.556 1.00 98.56 103 ASP A N 1
ATOM 777 C CA . ASP A 1 103 ? 2.605 -7.398 11.051 1.00 98.56 103 ASP A CA 1
ATOM 778 C C . ASP A 1 103 ? 1.889 -8.421 10.156 1.00 98.56 103 ASP A C 1
ATOM 780 O O . ASP A 1 103 ? 1.182 -9.286 10.670 1.00 98.56 103 ASP A O 1
ATOM 784 N N . LEU A 1 104 ? 2.076 -8.353 8.833 1.00 98.38 104 LEU A N 1
ATOM 785 C CA . LEU A 1 104 ? 1.518 -9.317 7.885 1.00 98.38 104 LEU A CA 1
ATOM 786 C C . LEU A 1 104 ? 2.083 -10.722 8.133 1.00 98.38 104 LEU A C 1
ATOM 788 O O . LEU A 1 104 ? 1.321 -11.695 8.151 1.00 98.38 104 LEU A O 1
ATOM 792 N N . GLY A 1 105 ? 3.397 -10.834 8.351 1.00 98.25 105 GLY A N 1
ATOM 793 C CA . GLY A 1 105 ? 4.057 -12.086 8.734 1.00 98.25 105 GLY A CA 1
ATOM 794 C C . GLY A 1 105 ? 3.561 -12.609 10.084 1.00 98.25 105 GLY A C 1
ATOM 795 O O . GLY A 1 105 ? 3.311 -13.800 10.239 1.00 98.25 105 GLY A O 1
ATOM 796 N N . ASN A 1 106 ? 3.293 -11.702 11.026 1.00 98.25 106 ASN A N 1
ATOM 797 C CA . ASN A 1 106 ? 2.839 -12.016 12.381 1.00 98.25 106 ASN A CA 1
ATOM 798 C C . ASN A 1 106 ? 1.311 -11.979 12.561 1.00 98.25 106 ASN A C 1
ATOM 800 O O . ASN A 1 106 ? 0.827 -11.974 13.697 1.00 98.25 106 ASN A O 1
ATOM 804 N N . ARG A 1 107 ? 0.522 -11.971 11.478 1.00 97.62 107 ARG A N 1
ATOM 805 C CA . ARG A 1 107 ? -0.935 -11.716 11.523 1.00 97.62 107 ARG A CA 1
ATOM 806 C C . ARG A 1 107 ? -1.737 -12.693 12.388 1.00 97.62 107 ARG A C 1
ATOM 808 O O . ARG A 1 107 ? -2.805 -12.340 12.882 1.00 97.62 107 ARG A O 1
ATOM 815 N N . ASN A 1 108 ? -1.205 -13.898 12.591 1.00 97.25 108 ASN A N 1
ATOM 816 C CA . ASN A 1 108 ? -1.807 -14.959 13.400 1.00 97.25 108 ASN A CA 1
ATOM 817 C C . ASN A 1 108 ? -1.322 -14.975 14.860 1.00 97.25 108 ASN A C 1
ATOM 819 O O . ASN A 1 108 ? -1.830 -15.761 15.654 1.00 97.25 108 ASN A O 1
ATOM 823 N N . SER A 1 109 ? -0.373 -14.116 15.235 1.00 97.50 109 SER A N 1
ATOM 824 C CA . SER A 1 109 ? 0.069 -13.977 16.625 1.00 97.50 109 SER A CA 1
ATOM 825 C C . SER A 1 109 ? -1.011 -13.307 17.481 1.00 97.50 109 SER A C 1
ATOM 827 O O . SER A 1 109 ? -1.769 -12.462 16.993 1.00 97.50 109 SER A O 1
ATOM 829 N N . ALA A 1 110 ? -1.058 -13.616 18.780 1.00 96.19 110 ALA A N 1
ATOM 830 C CA . ALA A 1 110 ? -1.976 -12.959 19.719 1.00 96.19 110 ALA A CA 1
ATOM 831 C C . ALA A 1 110 ? -1.807 -11.424 19.718 1.00 96.19 110 ALA A C 1
ATOM 833 O O . ALA A 1 110 ? -2.789 -10.679 19.786 1.00 96.19 110 ALA A O 1
ATOM 834 N N . GLY A 1 111 ? -0.564 -10.952 19.547 1.00 94.81 111 GLY A N 1
ATOM 835 C CA . GLY A 1 111 ? -0.221 -9.532 19.475 1.00 94.81 111 GLY A CA 1
ATOM 836 C C . GLY A 1 111 ? -0.890 -8.783 18.319 1.00 94.81 111 GLY A C 1
ATOM 837 O O . GLY A 1 111 ? -1.219 -7.609 18.484 1.00 94.81 111 GLY A O 1
ATOM 838 N N . ILE A 1 112 ? -1.152 -9.449 17.188 1.00 97.19 112 ILE A N 1
ATOM 839 C CA . ILE A 1 112 ? -1.817 -8.846 16.022 1.00 97.19 112 ILE A CA 1
ATOM 840 C C . ILE A 1 112 ? -3.302 -9.224 15.945 1.00 97.19 112 ILE A C 1
ATOM 842 O O . ILE A 1 112 ? -4.138 -8.356 15.675 1.00 97.19 112 ILE A O 1
ATOM 846 N N . LYS A 1 113 ? -3.668 -10.475 16.259 1.00 96.38 113 LYS A N 1
ATOM 847 C CA . LYS A 1 113 ? -5.066 -10.946 16.237 1.00 96.38 113 LYS A CA 1
ATOM 848 C C . LYS A 1 113 ? -5.993 -10.093 17.098 1.00 96.38 113 LYS A C 1
ATOM 850 O O . LYS A 1 113 ? -7.122 -9.840 16.680 1.00 96.38 113 LYS A O 1
ATOM 855 N N . LYS A 1 114 ? -5.515 -9.580 18.241 1.00 95.75 114 LYS A N 1
ATOM 856 C CA . LYS A 1 114 ? -6.304 -8.726 19.150 1.00 95.75 114 LYS A CA 1
ATOM 857 C C . LYS A 1 114 ? -6.907 -7.481 18.482 1.00 95.75 114 LYS A C 1
ATOM 859 O O . LYS A 1 114 ? -7.930 -6.973 18.936 1.00 95.75 114 LYS A O 1
ATOM 864 N N . TYR A 1 115 ? -6.317 -6.986 17.389 1.00 96.88 115 TYR A N 1
ATOM 865 C CA . TYR A 1 115 ? -6.859 -5.840 16.651 1.00 96.88 115 TYR A CA 1
ATOM 866 C C . TYR A 1 115 ? -8.059 -6.206 15.759 1.00 96.88 115 TYR A C 1
ATOM 868 O O . TYR A 1 115 ? -8.876 -5.333 15.446 1.00 96.88 115 TYR A O 1
ATOM 876 N N . GLY A 1 116 ? -8.206 -7.481 15.379 1.00 96.38 116 GLY A N 1
ATOM 877 C CA . GLY A 1 116 ? -9.294 -7.960 14.521 1.00 96.38 116 GLY A CA 1
ATOM 878 C C . GLY A 1 116 ? -9.271 -7.362 13.110 1.00 96.38 116 GLY A C 1
ATOM 879 O O . GLY A 1 116 ? -10.333 -7.094 12.536 1.00 96.38 116 GLY A O 1
ATOM 880 N N . PHE A 1 117 ? -8.072 -7.086 12.583 1.00 98.06 117 PHE A N 1
ATOM 881 C CA . PHE A 1 117 ? -7.901 -6.524 11.247 1.00 98.06 117 PHE A CA 1
ATOM 882 C C . PHE A 1 117 ? -8.236 -7.534 10.147 1.00 98.06 117 PHE A C 1
ATOM 884 O O . PHE A 1 117 ? -7.976 -8.730 10.260 1.00 98.06 117 PHE A O 1
ATOM 891 N N . ASN A 1 118 ? -8.802 -7.020 9.060 1.00 98.00 118 ASN A N 1
ATOM 892 C CA . ASN A 1 118 ? -9.008 -7.752 7.826 1.00 98.00 118 ASN A CA 1
ATOM 893 C C . ASN A 1 118 ? -7.717 -7.724 6.997 1.00 98.00 118 ASN A C 1
ATOM 895 O O . ASN A 1 118 ? -7.294 -6.657 6.554 1.00 98.00 118 ASN A O 1
ATOM 899 N N . TRP A 1 119 ? -7.121 -8.896 6.790 1.00 98.06 119 TRP A N 1
ATOM 900 C CA . TRP A 1 119 ? -5.912 -9.084 5.985 1.00 98.06 119 TRP A CA 1
ATOM 901 C C . TRP A 1 119 ? -6.199 -9.589 4.564 1.00 98.06 119 TRP A C 1
ATOM 903 O O . TRP A 1 119 ? -5.255 -9.865 3.833 1.00 98.06 119 TRP A O 1
ATOM 913 N N . LYS A 1 120 ? -7.469 -9.744 4.163 1.00 96.88 120 LYS A N 1
ATOM 914 C CA . LYS A 1 120 ? -7.833 -10.180 2.807 1.00 96.88 120 LYS A CA 1
ATOM 915 C C . LYS A 1 120 ? -7.497 -9.092 1.783 1.00 96.88 120 LYS A C 1
ATOM 917 O O . LYS A 1 120 ? -7.671 -7.906 2.063 1.00 96.88 120 LYS A O 1
ATOM 922 N N . THR A 1 121 ? -7.080 -9.526 0.602 1.00 96.75 121 THR A N 1
ATOM 923 C CA . THR A 1 121 ? -6.815 -8.693 -0.574 1.00 96.75 121 THR A CA 1
ATOM 924 C C . THR A 1 121 ? -7.226 -9.460 -1.819 1.00 96.75 121 THR A C 1
ATOM 926 O O . THR A 1 121 ? -7.202 -10.692 -1.828 1.00 96.75 121 THR A O 1
ATOM 929 N N . ASP A 1 122 ? -7.597 -8.717 -2.842 1.00 92.62 122 ASP A N 1
ATOM 930 C CA . ASP A 1 122 ? -7.834 -9.169 -4.206 1.00 92.62 122 ASP A CA 1
ATOM 931 C C . ASP A 1 122 ? -6.737 -8.667 -5.163 1.00 92.62 122 ASP A C 1
ATOM 933 O O . ASP A 1 122 ? -6.877 -8.767 -6.376 1.00 92.62 122 ASP A O 1
ATOM 937 N N . GLY A 1 123 ? -5.617 -8.179 -4.614 1.00 92.31 123 GLY A N 1
ATOM 938 C CA . GLY A 1 123 ? -4.509 -7.625 -5.383 1.00 92.31 123 GLY A CA 1
ATOM 939 C C . GLY A 1 123 ? -4.881 -6.281 -5.999 1.00 92.31 123 GLY A C 1
ATOM 940 O O . GLY A 1 123 ? -5.629 -5.492 -5.424 1.00 92.31 123 GLY A O 1
ATOM 941 N N . CYS A 1 124 ? -4.331 -5.983 -7.165 1.00 92.56 124 CYS A N 1
ATOM 942 C CA . CYS A 1 124 ? -4.675 -4.792 -7.917 1.00 92.56 124 CYS A CA 1
ATOM 943 C C . CYS A 1 124 ? -5.969 -5.042 -8.719 1.00 92.56 124 CYS A C 1
ATOM 945 O O . CYS A 1 124 ? -5.924 -5.153 -9.930 1.00 92.56 124 CYS A O 1
ATOM 947 N N . SER A 1 125 ? -7.143 -5.114 -8.081 1.00 84.94 125 SER A N 1
ATOM 948 C CA . SER A 1 125 ? -8.405 -5.650 -8.653 1.00 84.94 125 SER A CA 1
ATOM 949 C C . SER A 1 125 ? -8.793 -5.203 -10.076 1.00 84.94 125 SER A C 1
ATOM 951 O O . SER A 1 125 ? -9.484 -5.927 -10.785 1.00 84.94 125 SER A O 1
ATOM 953 N N . TRP A 1 126 ? -8.383 -4.004 -10.494 1.00 81.50 126 TRP A N 1
ATOM 954 C CA . TRP A 1 126 ? -8.725 -3.398 -11.790 1.00 81.50 126 TRP A CA 1
ATOM 955 C C . TRP A 1 126 ? -7.510 -3.150 -12.689 1.00 81.50 126 TRP A C 1
ATOM 957 O O . TRP A 1 126 ? -7.593 -2.395 -13.660 1.00 81.50 126 TRP A O 1
ATOM 967 N N . ALA A 1 127 ? -6.355 -3.711 -12.338 1.00 87.94 127 ALA A N 1
ATOM 968 C CA . ALA A 1 127 ? -5.114 -3.480 -13.049 1.00 87.94 127 ALA A CA 1
ATOM 969 C C . ALA A 1 127 ? -4.133 -4.659 -12.888 1.00 87.94 127 ALA A C 1
ATOM 971 O O . ALA A 1 127 ? -4.240 -5.437 -11.953 1.00 87.94 127 ALA A O 1
ATOM 972 N N . PRO A 1 128 ? -3.147 -4.827 -13.777 1.00 88.50 128 PRO A N 1
ATOM 973 C CA . PRO A 1 128 ? -2.173 -5.902 -13.614 1.00 88.50 128 PRO A CA 1
ATOM 974 C C . PRO A 1 128 ? -1.375 -5.789 -12.303 1.00 88.50 128 PRO A C 1
ATOM 976 O O . PRO A 1 128 ? -0.853 -4.717 -11.986 1.00 88.50 128 PRO A O 1
ATOM 979 N N . ASP A 1 129 ? -1.229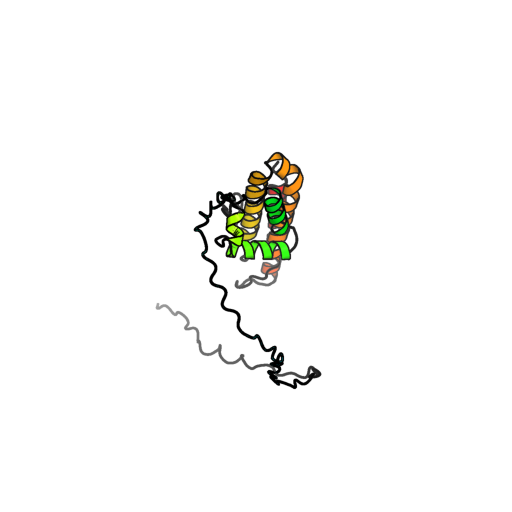 -6.899 -11.576 1.00 88.81 129 ASP A N 1
ATOM 980 C CA . ASP A 1 129 ? -0.294 -6.996 -10.445 1.00 88.81 129 ASP A CA 1
ATOM 981 C C . ASP A 1 129 ? 1.153 -6.914 -10.948 1.00 88.81 129 ASP A C 1
ATOM 983 O O . ASP A 1 129 ? 1.961 -6.136 -10.446 1.00 88.81 129 ASP A O 1
ATOM 987 N N . THR A 1 130 ? 1.475 -7.699 -11.976 1.00 90.31 130 THR A N 1
ATOM 988 C CA . THR A 1 130 ? 2.820 -7.789 -12.549 1.00 90.31 130 THR A CA 1
ATOM 989 C C . THR A 1 130 ? 2.926 -6.968 -13.828 1.00 90.31 130 THR A C 1
ATOM 991 O O . THR A 1 130 ? 2.057 -7.016 -14.6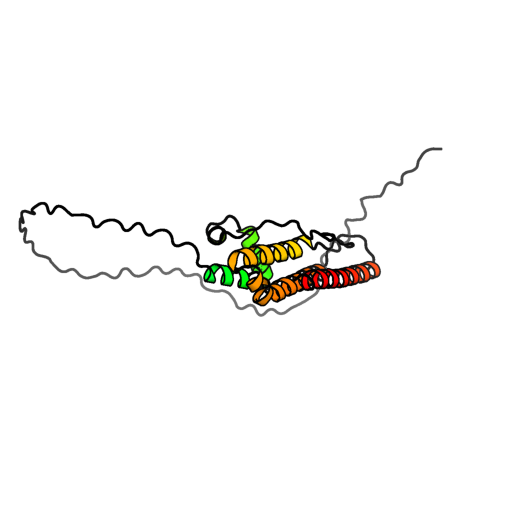99 1.00 90.31 130 THR A O 1
ATOM 994 N N . LEU A 1 131 ? 4.018 -6.220 -13.955 1.00 90.06 131 LEU A N 1
ATOM 995 C CA . LEU A 1 131 ? 4.340 -5.398 -15.115 1.00 90.06 131 LEU A CA 1
ATOM 996 C C . LEU A 1 131 ? 5.552 -5.964 -15.871 1.00 90.06 131 LEU A C 1
ATOM 998 O O . LEU A 1 131 ? 6.372 -6.681 -15.287 1.00 90.06 131 LEU A O 1
ATOM 1002 N N . PRO A 1 132 ? 5.732 -5.588 -17.151 1.00 86.62 132 PRO A N 1
ATOM 1003 C CA . PRO A 1 132 ? 6.933 -5.926 -17.907 1.00 86.62 132 PRO A CA 1
ATOM 1004 C C . PRO A 1 132 ? 8.221 -5.546 -17.165 1.00 86.62 132 PRO A C 1
ATOM 1006 O O . PRO A 1 132 ? 8.304 -4.482 -16.548 1.00 86.62 132 PRO A O 1
ATOM 1009 N N . GLY A 1 133 ? 9.242 -6.400 -17.262 1.00 84.94 133 GLY A N 1
ATOM 1010 C CA . GLY A 1 133 ? 10.500 -6.235 -16.525 1.00 84.94 133 GLY A CA 1
ATOM 1011 C C . GLY A 1 133 ? 10.468 -6.760 -15.087 1.00 84.94 133 GLY A C 1
ATOM 1012 O O . GLY A 1 133 ? 11.341 -6.398 -14.305 1.00 84.94 133 GLY A O 1
ATOM 1013 N N . GLY A 1 134 ? 9.466 -7.574 -14.734 1.00 87.75 134 GLY A N 1
ATOM 1014 C CA . GLY A 1 134 ? 9.407 -8.291 -13.456 1.00 87.75 134 GLY A CA 1
ATOM 1015 C C . GLY A 1 134 ? 8.960 -7.448 -12.260 1.00 87.75 134 GLY A C 1
ATOM 1016 O O . GLY A 1 134 ? 9.105 -7.883 -11.120 1.00 87.75 134 GLY A O 1
ATOM 1017 N N . TYR A 1 135 ? 8.426 -6.243 -12.480 1.00 91.94 135 TYR A N 1
ATOM 1018 C CA . TYR A 1 135 ? 7.900 -5.422 -11.389 1.00 91.94 135 TYR A CA 1
ATOM 1019 C C . TYR A 1 135 ? 6.570 -5.983 -10.888 1.00 91.94 135 TYR A C 1
ATOM 1021 O O . TYR A 1 135 ? 5.658 -6.195 -11.681 1.00 91.94 135 TYR A O 1
ATOM 1029 N N . ASP A 1 136 ? 6.442 -6.160 -9.575 1.00 93.88 136 ASP A N 1
ATOM 1030 C CA . ASP A 1 136 ? 5.245 -6.715 -8.941 1.00 93.88 136 ASP A CA 1
ATOM 1031 C C . ASP A 1 136 ? 4.626 -5.721 -7.942 1.00 93.88 136 ASP A C 1
ATOM 1033 O O . ASP A 1 136 ? 5.232 -5.346 -6.933 1.00 93.88 136 ASP A O 1
ATOM 1037 N N . PHE A 1 137 ? 3.404 -5.279 -8.236 1.00 96.31 137 PHE A N 1
ATOM 1038 C CA . PHE A 1 137 ? 2.602 -4.371 -7.422 1.00 96.31 137 PHE A CA 1
ATOM 1039 C C . PHE A 1 137 ? 1.627 -5.078 -6.472 1.00 96.31 137 PHE A C 1
ATOM 1041 O O . PHE A 1 137 ? 0.939 -4.390 -5.713 1.00 96.31 137 PHE A O 1
ATOM 1048 N N . LYS A 1 138 ? 1.636 -6.413 -6.395 1.00 96.00 138 LYS A N 1
ATOM 1049 C CA . LYS A 1 138 ? 0.763 -7.192 -5.507 1.00 96.00 138 LYS A CA 1
ATOM 1050 C C . LYS A 1 138 ? 0.839 -6.749 -4.047 1.00 96.00 138 LYS A C 1
ATOM 1052 O O . LYS A 1 138 ? -0.186 -6.502 -3.419 1.00 96.00 138 LYS A O 1
ATOM 1057 N N . PHE A 1 139 ? 2.041 -6.594 -3.487 1.00 97.25 139 PHE A N 1
ATOM 1058 C CA . PHE A 1 139 ? 2.191 -6.135 -2.099 1.00 97.25 139 PHE A CA 1
ATOM 1059 C C . PHE A 1 139 ? 1.824 -4.658 -1.879 1.00 97.25 139 PHE A C 1
ATOM 1061 O O . PHE A 1 139 ? 1.142 -4.377 -0.889 1.00 97.25 139 PHE A O 1
ATOM 1068 N N . PRO A 1 140 ? 2.214 -3.707 -2.756 1.00 97.94 140 PRO A N 1
ATOM 1069 C CA . PRO A 1 140 ? 1.646 -2.360 -2.735 1.00 97.94 140 PRO A CA 1
ATOM 1070 C C . PRO A 1 140 ? 0.108 -2.347 -2.702 1.00 97.94 140 PRO A C 1
ATOM 1072 O O . PRO A 1 140 ? -0.469 -1.666 -1.852 1.00 97.94 140 PRO A O 1
ATOM 1075 N N . CYS A 1 141 ? -0.549 -3.125 -3.568 1.00 98.12 141 CYS A N 1
ATOM 1076 C CA . CYS A 1 141 ? -2.010 -3.231 -3.618 1.00 98.12 141 CYS A CA 1
ATOM 1077 C C . CYS A 1 141 ? -2.581 -3.873 -2.342 1.00 98.12 141 CYS A C 1
ATOM 1079 O O . CYS A 1 141 ? -3.512 -3.339 -1.745 1.00 98.12 141 CYS A O 1
ATOM 1081 N N 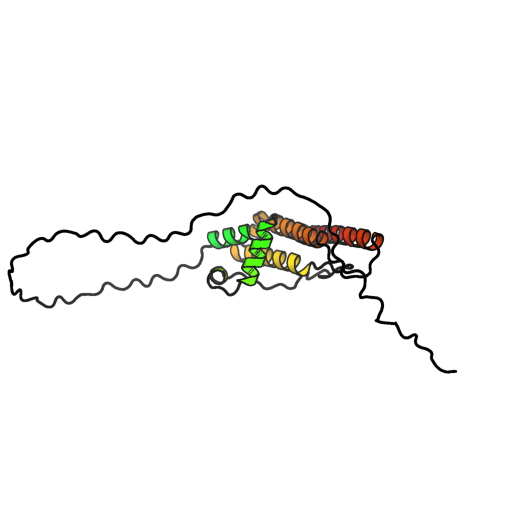. TRP A 1 142 ? -1.943 -4.917 -1.807 1.00 98.38 142 TRP A N 1
ATOM 1082 C CA . TRP A 1 142 ? -2.360 -5.530 -0.543 1.00 98.38 142 TRP A CA 1
ATOM 1083 C C . TRP A 1 142 ? -2.307 -4.544 0.635 1.00 98.38 142 TRP A C 1
ATOM 1085 O O . TRP A 1 142 ? -3.247 -4.460 1.432 1.00 98.38 142 TRP A O 1
ATOM 1095 N N . ARG A 1 143 ? -1.244 -3.738 0.759 1.00 98.69 143 ARG A N 1
ATOM 1096 C CA . ARG A 1 143 ? -1.183 -2.728 1.830 1.00 98.69 143 ARG A CA 1
ATOM 1097 C C . ARG A 1 143 ? -2.232 -1.630 1.651 1.00 98.69 143 ARG A C 1
ATOM 1099 O O . ARG A 1 143 ? -2.768 -1.133 2.647 1.00 98.69 143 ARG A O 1
ATOM 1106 N N . HIS A 1 144 ? -2.543 -1.266 0.408 1.00 98.06 144 HIS A N 1
ATOM 1107 C CA . HIS A 1 144 ? -3.605 -0.313 0.080 1.00 98.06 144 HIS A CA 1
ATOM 1108 C C . HIS A 1 144 ? -4.983 -0.840 0.505 1.00 98.06 144 HIS A C 1
ATOM 1110 O O . HIS A 1 144 ? -5.655 -0.188 1.314 1.00 98.06 144 HIS A O 1
ATOM 1116 N N . ASP A 1 145 ? -5.331 -2.063 0.101 1.00 97.94 145 ASP A N 1
ATOM 1117 C CA . ASP A 1 145 ? -6.557 -2.766 0.499 1.00 97.94 145 ASP A CA 1
ATOM 1118 C C . ASP A 1 145 ? -6.697 -2.872 2.011 1.00 97.94 145 ASP A C 1
ATOM 1120 O O . ASP A 1 145 ? -7.752 -2.579 2.584 1.00 97.94 145 ASP A O 1
ATOM 1124 N N . PHE A 1 146 ? -5.611 -3.276 2.673 1.00 98.69 146 PHE A N 1
ATOM 1125 C CA . PHE A 1 146 ? -5.555 -3.375 4.121 1.00 98.69 146 PHE A CA 1
ATOM 1126 C C . PHE A 1 146 ? -5.934 -2.037 4.767 1.00 98.69 146 PHE A C 1
ATOM 1128 O O . PHE A 1 146 ? -6.777 -2.001 5.670 1.00 98.69 146 PHE A O 1
ATOM 1135 N N . GLY A 1 147 ? -5.360 -0.927 4.294 1.00 98.38 147 GLY A N 1
ATOM 1136 C CA . GLY A 1 147 ? -5.691 0.408 4.782 1.00 98.38 147 GLY A CA 1
ATOM 1137 C C . GLY A 1 147 ? -7.166 0.752 4.563 1.00 98.38 147 GLY A C 1
ATOM 1138 O O . GLY A 1 147 ? -7.858 1.113 5.517 1.00 98.38 147 GLY A O 1
ATOM 1139 N N . TYR A 1 148 ? -7.669 0.588 3.338 1.00 97.56 148 TYR A N 1
ATOM 1140 C CA . TYR A 1 148 ? -9.057 0.901 2.982 1.00 97.56 148 TYR A CA 1
ATOM 1141 C C . TYR A 1 148 ? -10.056 0.120 3.835 1.00 97.56 148 TYR A C 1
ATOM 1143 O O . TYR A 1 148 ? -10.912 0.710 4.500 1.00 97.56 148 TYR A O 1
ATOM 1151 N N . ARG A 1 149 ? -9.929 -1.210 3.861 1.00 98.06 149 ARG A N 1
ATOM 1152 C CA . ARG A 1 149 ? -10.863 -2.106 4.554 1.00 98.06 149 ARG A CA 1
ATOM 1153 C C . ARG A 1 149 ? -10.891 -1.815 6.054 1.00 98.06 149 ARG A C 1
ATOM 1155 O O . ARG A 1 149 ? -11.965 -1.698 6.646 1.00 98.06 149 ARG A O 1
ATOM 1162 N N . ASN A 1 150 ? -9.723 -1.657 6.677 1.00 98.62 150 ASN A N 1
ATOM 1163 C CA . ASN A 1 150 ? -9.644 -1.523 8.129 1.00 98.62 150 ASN A CA 1
ATOM 1164 C C . ASN A 1 150 ? -9.973 -0.119 8.635 1.00 98.62 150 ASN A C 1
ATOM 1166 O O . ASN A 1 150 ? -10.627 -0.008 9.675 1.00 98.62 150 ASN A O 1
ATOM 1170 N N . PHE A 1 151 ? -9.601 0.949 7.921 1.00 98.44 151 PHE A N 1
ATOM 1171 C CA . PHE A 1 151 ? -10.060 2.284 8.305 1.00 98.44 151 PHE A CA 1
ATOM 1172 C C . PHE A 1 151 ? -11.572 2.418 8.130 1.00 98.44 151 PHE A C 1
ATOM 1174 O O . PHE A 1 151 ? -12.225 2.839 9.083 1.00 98.44 151 PHE A O 1
ATOM 1181 N N . LYS A 1 152 ? -12.148 2.002 6.990 1.00 98.00 152 LYS A N 1
ATOM 1182 C CA . LYS A 1 152 ? -13.608 2.056 6.783 1.00 98.00 152 LYS A CA 1
ATOM 1183 C C . LYS A 1 152 ? -14.357 1.297 7.883 1.00 98.00 152 LYS A C 1
ATOM 1185 O O . LYS A 1 152 ? -15.263 1.859 8.490 1.00 98.00 152 LYS A O 1
ATOM 1190 N N . LYS A 1 153 ? -13.910 0.082 8.230 1.00 98.06 153 LYS A N 1
ATOM 1191 C CA . LYS A 1 153 ? -14.488 -0.712 9.332 1.00 98.06 153 LYS A CA 1
ATOM 1192 C C . LYS A 1 153 ? -14.351 -0.039 10.706 1.00 98.06 153 LYS A C 1
ATOM 1194 O O . LYS A 1 153 ? -15.234 -0.174 11.544 1.00 98.06 153 LYS A O 1
ATOM 1199 N N . THR A 1 154 ? -13.244 0.656 10.966 1.00 97.69 154 THR A N 1
ATOM 1200 C CA . THR A 1 154 ? -12.937 1.192 12.306 1.00 97.69 154 THR A CA 1
ATOM 1201 C C . THR A 1 154 ? -13.546 2.574 12.546 1.00 97.69 154 THR A C 1
ATOM 1203 O O . THR A 1 154 ? -14.057 2.847 13.634 1.00 97.69 154 THR A O 1
ATOM 1206 N N . VAL A 1 155 ? -13.477 3.468 11.556 1.00 97.94 155 VAL A N 1
ATOM 1207 C CA . VAL A 1 155 ? -13.891 4.874 11.696 1.00 97.94 155 VAL A CA 1
ATOM 1208 C C . VAL A 1 155 ? -15.142 5.240 10.896 1.00 97.94 155 VAL A C 1
ATOM 1210 O O . VAL A 1 155 ? -15.662 6.335 11.089 1.00 97.94 155 VAL A O 1
ATOM 1213 N N . GLY A 1 156 ? -15.639 4.339 10.046 1.00 98.06 156 GLY A N 1
ATOM 1214 C CA . GLY A 1 156 ? -16.718 4.607 9.097 1.00 98.06 156 GLY A CA 1
ATOM 1215 C C . GLY A 1 156 ? -16.204 5.201 7.783 1.00 98.06 156 GLY A C 1
ATOM 1216 O O . GLY A 1 156 ? -15.150 5.843 7.738 1.00 98.06 156 GLY A O 1
ATOM 1217 N N . THR A 1 157 ? -16.956 4.993 6.700 1.00 97.25 157 THR A N 1
ATOM 1218 C CA . THR A 1 157 ? -16.577 5.418 5.343 1.00 97.25 157 THR A CA 1
ATOM 1219 C C . THR A 1 157 ? -16.328 6.923 5.272 1.00 97.25 157 THR A C 1
ATOM 1221 O O . THR A 1 157 ? -15.215 7.330 4.951 1.00 97.25 157 THR A O 1
ATOM 1224 N N . SER A 1 158 ? -17.277 7.765 5.683 1.00 97.00 158 SER A N 1
ATOM 1225 C CA . SER A 1 158 ? -17.138 9.226 5.563 1.00 97.00 158 SER A CA 1
ATOM 1226 C C . SER A 1 158 ? -15.892 9.768 6.277 1.00 97.00 158 SER A C 1
ATOM 1228 O O . SER A 1 158 ? -15.160 10.597 5.737 1.00 97.00 158 SER A O 1
ATOM 1230 N N . LYS A 1 159 ? -15.584 9.246 7.473 1.00 97.25 159 LYS A N 1
ATOM 1231 C CA . LYS A 1 159 ? -14.386 9.633 8.230 1.00 97.25 159 LYS A CA 1
ATOM 1232 C C . LYS A 1 159 ? -13.097 9.130 7.579 1.00 97.25 159 LYS A C 1
ATOM 1234 O O . LYS A 1 159 ? -12.098 9.844 7.580 1.00 97.25 159 LYS A O 1
ATOM 1239 N N . PHE A 1 160 ? -13.108 7.927 7.005 1.00 98.00 160 PHE A N 1
ATOM 1240 C CA . PHE A 1 160 ? -11.971 7.424 6.238 1.00 98.00 160 PHE A CA 1
ATOM 1241 C C . PHE A 1 160 ? -11.655 8.334 5.045 1.00 98.00 160 PHE A C 1
ATOM 1243 O O . PHE A 1 160 ? -10.503 8.745 4.899 1.00 98.00 160 PHE A O 1
ATOM 1250 N N . HIS A 1 161 ? -12.661 8.676 4.237 1.00 96.88 161 HIS A N 1
ATOM 1251 C CA . HIS A 1 161 ? -12.481 9.506 3.044 1.00 96.88 161 HIS A CA 1
ATOM 1252 C C . HIS A 1 161 ? -11.929 10.894 3.392 1.00 96.88 161 HIS A C 1
ATOM 1254 O O . HIS A 1 161 ? -10.966 11.341 2.769 1.00 96.88 161 HIS A O 1
ATOM 1260 N N . ARG A 1 162 ? -12.437 11.512 4.464 1.00 96.75 162 ARG A N 1
ATOM 1261 C CA . ARG A 1 162 ? -11.973 12.820 4.943 1.00 96.75 162 ARG A CA 1
ATOM 1262 C C . ARG A 1 162 ? -10.566 12.793 5.562 1.00 96.75 162 ARG A C 1
ATOM 1264 O O . ARG A 1 162 ? -9.724 13.610 5.202 1.00 96.75 162 ARG A O 1
ATOM 1271 N N . ASP A 1 163 ? -10.284 11.852 6.469 1.00 97.31 163 ASP A N 1
ATOM 1272 C CA . ASP A 1 163 ? -9.130 11.971 7.383 1.00 97.31 163 ASP A CA 1
ATOM 1273 C C . ASP A 1 163 ? -7.958 11.019 7.045 1.00 97.31 163 ASP A C 1
ATOM 1275 O O . ASP A 1 163 ? -6.813 11.205 7.496 1.00 97.31 163 ASP A O 1
ATOM 1279 N N . HIS A 1 164 ? -8.216 9.941 6.297 1.00 98.06 164 HIS A N 1
ATOM 1280 C CA . HIS A 1 164 ? -7.281 8.812 6.190 1.00 98.06 164 HIS A CA 1
ATOM 1281 C C . HIS A 1 164 ? -6.970 8.372 4.760 1.00 98.06 164 HIS A C 1
ATOM 1283 O O . HIS A 1 164 ? -5.828 7.981 4.509 1.00 98.06 164 HIS A O 1
ATOM 1289 N N . LYS A 1 165 ? -7.906 8.502 3.817 1.00 97.88 165 LYS A N 1
ATOM 1290 C CA . LYS A 1 165 ? -7.750 8.051 2.427 1.00 97.88 165 LYS A CA 1
ATOM 1291 C C . LYS A 1 165 ? -6.491 8.592 1.757 1.00 97.88 165 LYS A C 1
ATOM 1293 O O . LYS A 1 165 ? -5.649 7.814 1.321 1.00 97.88 165 LYS A O 1
ATOM 1298 N N . LYS A 1 166 ? -6.288 9.915 1.790 1.00 97.69 166 LYS A N 1
ATOM 1299 C CA . LYS A 1 166 ? -5.111 10.578 1.194 1.00 97.69 166 LYS A CA 1
ATOM 1300 C C . LYS A 1 166 ? -3.781 9.985 1.673 1.00 97.69 166 LYS A C 1
ATOM 1302 O O . LYS A 1 166 ? -2.824 9.926 0.912 1.00 97.69 166 LYS A O 1
ATOM 1307 N N . ARG A 1 167 ? -3.702 9.552 2.934 1.00 97.44 167 ARG A N 1
ATOM 1308 C CA . ARG A 1 167 ? -2.498 8.920 3.492 1.00 97.44 167 ARG A CA 1
ATOM 1309 C C . ARG A 1 167 ? -2.294 7.516 2.943 1.00 97.44 167 ARG A C 1
ATOM 1311 O O . ARG A 1 167 ? -1.172 7.197 2.572 1.00 97.44 167 ARG A O 1
ATOM 1318 N N . VAL A 1 168 ? -3.353 6.711 2.884 1.00 98.44 168 VAL A N 1
ATOM 1319 C CA . VAL A 1 168 ? -3.278 5.354 2.328 1.00 98.44 168 VAL A CA 1
ATOM 1320 C C . VAL A 1 168 ? -2.917 5.407 0.839 1.00 98.44 168 VAL A C 1
ATOM 1322 O O . VAL A 1 168 ? -2.023 4.686 0.408 1.00 98.44 168 VAL A O 1
ATOM 1325 N N . ASP A 1 169 ? -3.503 6.335 0.079 1.00 98.31 169 ASP A N 1
ATOM 1326 C CA . ASP A 1 169 ? -3.188 6.521 -1.344 1.00 98.31 169 ASP A CA 1
ATOM 1327 C C . ASP A 1 169 ? -1.731 6.981 -1.557 1.00 98.31 169 ASP A C 1
ATOM 1329 O O . ASP A 1 169 ? -1.032 6.470 -2.431 1.00 98.31 169 ASP A O 1
ATOM 1333 N N . LYS A 1 170 ? -1.218 7.906 -0.730 1.00 98.44 170 LYS A N 1
ATOM 1334 C CA . LYS A 1 170 ? 0.201 8.314 -0.771 1.00 98.44 170 LYS A CA 1
ATOM 1335 C C . LYS A 1 170 ? 1.151 7.161 -0.448 1.00 98.44 170 LYS A C 1
ATOM 1337 O O . LYS A 1 170 ? 2.176 6.995 -1.109 1.00 98.44 170 LYS A O 1
ATOM 1342 N N . ALA A 1 171 ? 0.807 6.373 0.566 1.00 98.69 171 ALA A N 1
ATOM 1343 C CA . ALA A 1 171 ? 1.562 5.202 0.980 1.00 98.69 171 ALA A CA 1
ATOM 1344 C C . ALA A 1 171 ? 1.645 4.168 -0.161 1.00 98.69 171 ALA A C 1
ATOM 1346 O O . ALA A 1 171 ? 2.728 3.658 -0.443 1.00 98.69 171 ALA A O 1
ATOM 1347 N N . PHE A 1 172 ? 0.537 3.953 -0.874 1.00 98.56 172 PHE A N 1
ATOM 1348 C CA . PHE A 1 172 ? 0.461 3.094 -2.055 1.00 98.56 172 PHE A CA 1
ATOM 1349 C C . PHE A 1 172 ? 1.351 3.571 -3.208 1.00 98.56 172 PHE A C 1
ATOM 1351 O O . PHE A 1 172 ? 2.154 2.792 -3.723 1.00 98.56 172 PHE A O 1
ATOM 1358 N N . LEU A 1 173 ? 1.295 4.862 -3.565 1.00 98.44 173 LEU A N 1
ATOM 1359 C CA . LEU A 1 173 ? 2.187 5.425 -4.585 1.00 98.44 173 LEU A CA 1
ATOM 1360 C C . LEU A 1 173 ? 3.657 5.199 -4.228 1.00 98.44 173 LEU A C 1
ATOM 1362 O O . LEU A 1 173 ? 4.455 4.795 -5.075 1.00 98.44 173 LEU A O 1
ATOM 1366 N N . ARG A 1 174 ? 4.033 5.462 -2.975 1.00 98.44 174 ARG A N 1
ATOM 1367 C CA . ARG A 1 174 ? 5.417 5.290 -2.539 1.00 98.44 174 ARG A CA 1
ATOM 1368 C C . ARG A 1 174 ? 5.856 3.828 -2.602 1.00 98.44 174 ARG A C 1
ATOM 1370 O O . ARG A 1 174 ? 6.985 3.564 -3.007 1.00 98.44 174 ARG A O 1
ATOM 1377 N N . ASP A 1 175 ? 4.993 2.885 -2.245 1.00 98.44 175 ASP A N 1
ATOM 1378 C CA . ASP A 1 175 ? 5.323 1.461 -2.322 1.00 98.44 175 ASP A CA 1
ATOM 1379 C C . ASP A 1 175 ? 5.549 0.998 -3.753 1.00 98.44 175 ASP A C 1
ATOM 1381 O O . ASP A 1 175 ? 6.557 0.349 -4.022 1.00 98.44 175 ASP A O 1
ATOM 1385 N N . MET A 1 176 ? 4.679 1.391 -4.684 1.00 98.06 176 MET A N 1
ATOM 1386 C CA . MET A 1 176 ? 4.882 1.097 -6.104 1.00 98.06 176 MET A CA 1
ATOM 1387 C C . MET A 1 176 ? 6.182 1.727 -6.620 1.00 98.06 176 MET A C 1
ATOM 1389 O O . MET A 1 176 ? 6.962 1.082 -7.314 1.00 98.06 176 MET A O 1
ATOM 1393 N N . ARG A 1 177 ? 6.492 2.968 -6.221 1.00 97.62 177 ARG A N 1
ATOM 1394 C CA . ARG A 1 177 ? 7.773 3.615 -6.564 1.00 97.62 177 ARG A CA 1
ATOM 1395 C C . ARG A 1 177 ? 8.978 2.899 -5.948 1.00 97.62 177 ARG A C 1
ATOM 1397 O O . ARG A 1 177 ? 10.041 2.879 -6.563 1.00 97.62 177 ARG A O 1
ATOM 1404 N N . SER A 1 178 ? 8.827 2.316 -4.759 1.00 96.75 178 SER A N 1
ATOM 1405 C CA . SER A 1 178 ? 9.846 1.468 -4.132 1.00 96.75 178 SER A CA 1
ATOM 1406 C C . SER A 1 178 ? 10.088 0.210 -4.968 1.00 96.75 178 SER A C 1
ATOM 1408 O O . SER A 1 178 ? 11.237 -0.093 -5.279 1.00 96.75 178 SER A O 1
ATOM 1410 N N . VAL A 1 179 ? 9.022 -0.447 -5.444 1.00 95.62 179 VAL A N 1
ATOM 1411 C CA . VAL A 1 179 ? 9.116 -1.572 -6.392 1.00 95.62 179 VAL A CA 1
ATOM 1412 C C . VAL A 1 179 ? 9.854 -1.159 -7.666 1.00 95.62 179 VAL A C 1
ATOM 1414 O O . VAL A 1 179 ? 10.814 -1.821 -8.042 1.00 95.62 179 VAL A O 1
ATOM 1417 N N . CYS A 1 180 ? 9.506 -0.024 -8.279 1.00 95.25 180 CYS A N 1
ATOM 1418 C CA . CYS A 1 180 ? 10.191 0.459 -9.487 1.00 95.25 180 CYS A CA 1
ATOM 1419 C C . CYS A 1 180 ? 11.679 0.791 -9.268 1.00 95.25 180 CYS A C 1
ATOM 1421 O O . CYS A 1 180 ? 12.467 0.822 -10.217 1.00 95.25 180 CYS A O 1
ATOM 1423 N N . ASN A 1 181 ? 12.075 1.088 -8.028 1.00 93.50 181 ASN A N 1
ATOM 1424 C CA . ASN A 1 181 ? 13.468 1.324 -7.664 1.00 93.50 181 ASN A CA 1
ATOM 1425 C C . ASN A 1 181 ? 14.242 0.042 -7.361 1.00 93.50 181 ASN A C 1
ATOM 1427 O O . ASN A 1 181 ? 15.468 0.059 -7.482 1.00 93.50 181 ASN A O 1
ATOM 1431 N N . ARG A 1 182 ? 13.560 -1.049 -6.997 1.00 86.25 182 ARG A N 1
ATOM 1432 C CA . ARG A 1 182 ? 14.195 -2.351 -6.809 1.00 86.25 182 ARG A CA 1
ATOM 1433 C C . ARG A 1 182 ? 14.627 -2.893 -8.169 1.00 86.25 182 ARG A C 1
ATOM 1435 O O . ARG A 1 182 ? 13.871 -2.908 -9.136 1.00 86.25 182 ARG A O 1
ATOM 1442 N N . PHE A 1 183 ? 15.891 -3.287 -8.243 1.00 65.12 183 PHE A N 1
ATOM 1443 C CA . PHE A 1 183 ? 16.477 -3.875 -9.438 1.00 65.12 183 PHE A CA 1
ATOM 1444 C C . PHE A 1 183 ? 16.163 -5.373 -9.421 1.00 65.12 183 PHE A C 1
ATOM 1446 O O . PHE A 1 183 ? 16.792 -6.115 -8.676 1.00 65.12 183 PHE A O 1
ATOM 1453 N N . ILE A 1 184 ? 15.192 -5.810 -10.225 1.00 62.28 184 ILE A N 1
ATOM 1454 C CA . ILE A 1 184 ? 14.892 -7.232 -10.449 1.00 62.28 184 ILE A CA 1
ATOM 1455 C C . ILE A 1 184 ? 15.323 -7.567 -11.880 1.00 62.28 184 ILE A C 1
ATOM 1457 O O . ILE A 1 184 ? 14.508 -7.826 -12.753 1.00 62.28 184 ILE A O 1
ATOM 1461 N N . TRP A 1 185 ? 16.621 -7.462 -12.171 1.00 62.09 185 TRP A N 1
ATOM 1462 C CA . TRP A 1 185 ? 17.147 -7.820 -13.493 1.00 62.09 185 TRP A CA 1
ATOM 1463 C C . TRP A 1 185 ? 17.745 -9.221 -13.435 1.00 62.09 185 TRP A C 1
ATOM 1465 O O . TRP A 1 185 ? 18.957 -9.385 -13.506 1.00 62.09 185 TRP A O 1
ATOM 1475 N N . ALA A 1 186 ? 16.878 -10.216 -13.255 1.00 53.09 186 ALA A N 1
ATOM 1476 C CA . ALA A 1 186 ? 17.209 -11.600 -13.588 1.00 53.09 186 ALA A CA 1
ATOM 1477 C C . ALA A 1 186 ? 17.019 -11.882 -15.095 1.00 53.09 186 ALA A C 1
ATOM 1479 O O . ALA A 1 186 ? 17.441 -12.924 -15.581 1.00 53.09 186 ALA A O 1
ATOM 1480 N N . ASP A 1 187 ? 16.417 -10.944 -15.836 1.00 57.34 187 ASP A N 1
ATOM 1481 C CA . ASP A 1 187 ? 16.104 -11.094 -17.257 1.00 57.34 187 ASP A CA 1
ATOM 1482 C C . ASP A 1 187 ? 17.221 -10.598 -18.201 1.00 57.34 187 ASP A C 1
ATOM 1484 O O . ASP A 1 187 ? 17.893 -9.602 -17.897 1.00 57.34 187 ASP A O 1
ATOM 1488 N N . PRO A 1 188 ? 17.355 -11.198 -19.403 1.00 79.12 188 PRO A N 1
ATOM 1489 C CA . PRO A 1 188 ? 18.368 -10.891 -20.422 1.00 79.12 188 PRO A CA 1
ATOM 1490 C C . PRO A 1 188 ? 18.114 -9.561 -21.167 1.00 79.12 188 PRO A C 1
ATOM 1492 O O . PRO A 1 188 ? 18.311 -9.454 -22.377 1.00 79.12 188 PRO A O 1
ATOM 1495 N N . TYR A 1 189 ? 17.651 -8.515 -20.476 1.00 83.88 189 TYR A N 1
ATOM 1496 C CA . TYR A 1 189 ? 17.331 -7.238 -21.113 1.00 83.88 189 TYR A CA 1
ATOM 1497 C C . TYR A 1 189 ? 18.562 -6.329 -21.274 1.00 83.88 189 TYR A C 1
ATOM 1499 O O . TYR A 1 189 ? 19.273 -6.050 -20.298 1.00 83.88 189 TYR A O 1
ATOM 1507 N N . PRO A 1 190 ? 18.766 -5.723 -22.462 1.00 89.94 190 PRO A N 1
ATOM 1508 C CA . PRO A 1 190 ? 19.797 -4.709 -22.650 1.00 89.94 190 PRO A CA 1
ATOM 1509 C C . PRO A 1 190 ? 19.515 -3.466 -21.792 1.00 89.94 190 PRO A C 1
ATOM 1511 O O . PRO A 1 190 ? 18.368 -3.140 -21.478 1.00 89.94 190 PRO A O 1
ATOM 1514 N N . ALA A 1 191 ? 20.563 -2.716 -21.431 1.00 89.00 191 ALA A N 1
ATOM 1515 C CA . ALA A 1 191 ? 20.461 -1.557 -20.532 1.00 89.00 191 ALA A CA 1
ATOM 1516 C C . ALA A 1 191 ? 19.415 -0.513 -20.978 1.00 89.00 191 ALA A C 1
ATOM 1518 O O . ALA A 1 191 ? 18.686 0.036 -20.148 1.00 89.00 191 ALA A O 1
ATOM 1519 N N . ALA A 1 192 ? 19.288 -0.281 -22.287 1.00 91.38 192 ALA A N 1
ATOM 1520 C CA . ALA A 1 192 ? 18.280 0.618 -22.844 1.00 91.38 192 ALA A CA 1
ATOM 1521 C C . ALA A 1 192 ? 16.842 0.129 -22.582 1.00 91.38 192 ALA A C 1
ATOM 1523 O O . ALA A 1 192 ? 15.986 0.926 -22.192 1.00 91.38 192 ALA A O 1
ATOM 1524 N N . ALA A 1 193 ? 16.580 -1.174 -22.737 1.00 91.00 193 ALA A N 1
ATOM 1525 C CA . ALA A 1 193 ? 15.279 -1.765 -22.427 1.00 91.00 193 ALA A CA 1
ATOM 1526 C C . ALA A 1 193 ? 14.973 -1.649 -20.929 1.00 91.00 193 ALA A C 1
ATOM 1528 O O . ALA A 1 193 ? 13.896 -1.186 -20.559 1.00 91.00 193 ALA A O 1
ATOM 1529 N N . ARG A 1 194 ? 15.956 -1.928 -20.064 1.00 89.94 194 ARG A N 1
ATOM 1530 C CA . ARG A 1 194 ? 15.825 -1.769 -18.606 1.00 89.94 194 ARG A CA 1
ATOM 1531 C C . ARG A 1 194 ? 15.435 -0.345 -18.199 1.00 89.94 194 ARG A C 1
ATOM 1533 O O . ARG A 1 194 ? 14.523 -0.149 -17.396 1.00 89.94 194 ARG A O 1
ATOM 1540 N N . LYS A 1 195 ? 16.063 0.671 -18.804 1.00 91.69 195 LYS A N 1
ATOM 1541 C CA . LYS A 1 195 ? 15.716 2.087 -18.581 1.00 91.69 195 LYS A CA 1
ATOM 1542 C C . LYS A 1 195 ? 14.266 2.390 -18.979 1.00 91.69 195 LYS A C 1
ATOM 1544 O O . LYS A 1 195 ? 13.559 3.058 -18.223 1.00 91.69 195 LYS A O 1
ATOM 1549 N N . ARG A 1 196 ? 13.814 1.889 -20.135 1.00 93.56 196 ARG A N 1
ATOM 1550 C CA . ARG A 1 196 ? 12.432 2.068 -20.623 1.00 93.56 196 ARG A CA 1
ATOM 1551 C C . ARG A 1 196 ? 11.413 1.375 -19.715 1.00 93.56 196 ARG A C 1
ATOM 1553 O O . ARG A 1 196 ? 10.424 1.999 -19.346 1.00 93.56 196 ARG A O 1
ATOM 1560 N N . LEU A 1 197 ? 11.682 0.137 -19.300 1.00 93.25 197 LEU A N 1
ATOM 1561 C CA . LEU A 1 197 ? 10.827 -0.636 -18.393 1.00 93.25 197 LEU A CA 1
ATOM 1562 C C . LEU A 1 197 ? 10.706 0.036 -17.019 1.00 93.25 197 LEU A C 1
ATOM 1564 O O . LEU A 1 197 ? 9.600 0.202 -16.509 1.00 93.25 197 LEU A O 1
ATOM 1568 N N . LYS A 1 198 ? 11.818 0.532 -16.460 1.00 93.62 198 LYS A N 1
ATOM 1569 C CA . LYS A 1 198 ? 11.800 1.306 -15.210 1.00 93.62 198 LYS A CA 1
ATOM 1570 C C . LYS A 1 198 ? 10.9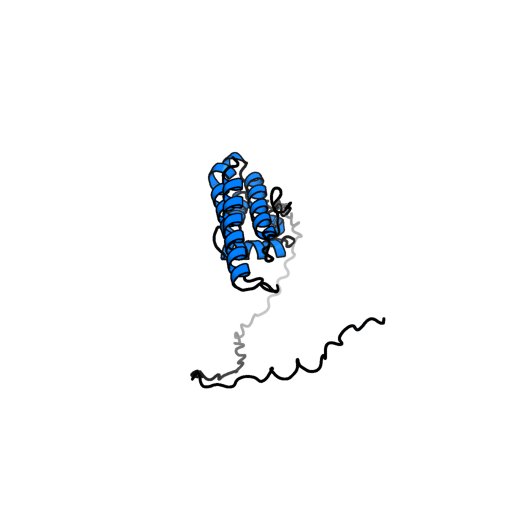46 2.571 -15.337 1.00 93.62 198 LYS A C 1
ATOM 1572 O O . LYS A 1 198 ? 10.129 2.853 -14.462 1.00 93.62 198 LYS A O 1
ATOM 1577 N N . ALA A 1 199 ? 11.096 3.322 -16.429 1.00 95.31 199 ALA A N 1
ATOM 1578 C CA . ALA A 1 199 ? 10.274 4.505 -16.687 1.00 95.31 199 ALA A CA 1
ATOM 1579 C C . ALA A 1 199 ? 8.781 4.153 -16.834 1.00 95.31 199 ALA A C 1
ATOM 1581 O O . ALA A 1 199 ? 7.928 4.850 -16.279 1.00 95.31 199 ALA A O 1
ATOM 1582 N N . ALA A 1 200 ? 8.465 3.048 -17.518 1.00 95.38 200 ALA A N 1
ATOM 1583 C CA . ALA A 1 200 ? 7.104 2.535 -17.634 1.00 95.38 200 ALA A CA 1
ATOM 1584 C C . ALA A 1 200 ? 6.519 2.161 -16.262 1.00 95.38 200 ALA A C 1
ATOM 1586 O O . ALA A 1 200 ? 5.402 2.573 -15.962 1.00 95.38 200 ALA A O 1
ATOM 1587 N N . CYS A 1 201 ? 7.288 1.497 -15.390 1.00 96.19 201 CYS A N 1
ATOM 1588 C CA . CYS A 1 201 ? 6.877 1.192 -14.016 1.00 96.19 201 CYS A CA 1
ATOM 1589 C C . CYS A 1 201 ? 6.468 2.457 -13.247 1.00 96.19 201 CYS A C 1
ATOM 1591 O O . CYS A 1 201 ? 5.376 2.515 -12.681 1.00 96.19 201 CYS A O 1
ATOM 1593 N N . PHE A 1 202 ? 7.292 3.514 -13.279 1.00 97.50 202 PHE A N 1
ATOM 1594 C CA . PHE A 1 202 ? 6.956 4.782 -12.618 1.00 97.50 202 PHE A CA 1
ATOM 1595 C C . PHE A 1 202 ? 5.699 5.439 -13.192 1.00 97.50 202 PHE A C 1
ATOM 1597 O O . PHE A 1 202 ? 4.876 5.957 -12.435 1.00 97.50 202 PHE A O 1
ATOM 1604 N N . LYS A 1 203 ? 5.531 5.409 -14.519 1.00 97.81 203 LYS A N 1
ATOM 1605 C CA . LYS A 1 203 ? 4.331 5.932 -15.181 1.00 97.81 203 LYS A CA 1
ATOM 1606 C C . LYS A 1 203 ? 3.082 5.165 -14.739 1.00 97.81 203 LYS A C 1
ATOM 1608 O O . LYS A 1 203 ? 2.072 5.787 -14.408 1.00 97.81 203 LYS A O 1
ATOM 1613 N N . THR A 1 204 ? 3.164 3.839 -14.670 1.00 97.31 204 THR A N 1
ATOM 1614 C CA . THR A 1 204 ? 2.073 2.977 -14.201 1.00 97.31 204 THR A CA 1
ATOM 1615 C C . THR A 1 204 ? 1.750 3.221 -12.727 1.00 97.31 204 THR A C 1
ATOM 1617 O O . THR A 1 204 ? 0.580 3.394 -12.396 1.00 97.31 204 THR A O 1
ATOM 1620 N N . ALA A 1 205 ? 2.756 3.362 -11.857 1.00 97.62 205 ALA A N 1
ATOM 1621 C CA . ALA A 1 205 ? 2.556 3.704 -10.446 1.00 97.62 205 ALA A CA 1
ATOM 1622 C C . ALA A 1 205 ? 1.779 5.023 -10.269 1.00 97.62 205 ALA A C 1
ATOM 1624 O O . ALA A 1 205 ? 0.843 5.105 -9.471 1.00 97.62 205 ALA A O 1
ATOM 1625 N N . THR A 1 206 ? 2.121 6.053 -11.051 1.00 98.12 206 THR A N 1
ATOM 1626 C CA . THR A 1 206 ? 1.371 7.318 -11.067 1.00 98.12 206 THR A CA 1
ATOM 1627 C C . THR A 1 206 ? -0.062 7.124 -11.571 1.00 98.12 206 THR A C 1
ATOM 1629 O O . THR A 1 206 ? -0.984 7.692 -10.986 1.00 98.12 206 THR A O 1
ATOM 1632 N N . LYS A 1 207 ? -0.279 6.308 -12.614 1.00 97.12 207 LYS A N 1
ATOM 1633 C CA . LYS A 1 207 ? -1.626 5.993 -13.121 1.00 97.12 207 LYS A CA 1
ATOM 1634 C C . LYS A 1 207 ? -2.487 5.343 -12.034 1.00 97.12 207 LYS A C 1
ATOM 1636 O O . LYS A 1 207 ? -3.582 5.828 -11.775 1.00 97.12 207 LYS A O 1
ATOM 1641 N N . TYR A 1 208 ? -1.966 4.320 -11.357 1.00 96.88 208 TYR A N 1
ATOM 1642 C CA . TYR A 1 208 ? -2.678 3.594 -10.298 1.00 96.88 208 TYR A CA 1
ATOM 1643 C C . TYR A 1 208 ? -3.059 4.536 -9.155 1.00 96.88 208 TYR A C 1
ATOM 1645 O O . TYR A 1 208 ? -4.212 4.565 -8.727 1.00 96.88 208 TYR A O 1
ATOM 1653 N N . TYR A 1 209 ? -2.112 5.367 -8.708 1.00 97.19 209 TYR A N 1
ATOM 1654 C CA . TYR A 1 209 ? -2.369 6.383 -7.691 1.00 97.19 209 TYR A CA 1
ATOM 1655 C C . TYR A 1 209 ? -3.465 7.372 -8.107 1.00 97.19 209 TYR A C 1
ATOM 1657 O O . TYR A 1 209 ? -4.364 7.653 -7.317 1.00 97.19 209 TYR A O 1
ATOM 1665 N N . ASN A 1 210 ? -3.414 7.893 -9.335 1.00 96.69 210 ASN A N 1
ATOM 1666 C CA . ASN A 1 210 ? -4.407 8.851 -9.818 1.00 96.69 210 ASN A CA 1
ATOM 1667 C C . ASN A 1 210 ? -5.812 8.237 -9.871 1.00 96.69 210 ASN A C 1
ATOM 1669 O O . ASN A 1 210 ? -6.763 8.894 -9.453 1.00 96.69 210 ASN A O 1
ATOM 1673 N N . THR A 1 211 ? -5.927 6.978 -10.302 1.00 94.81 211 THR A N 1
ATOM 1674 C CA . THR A 1 211 ? -7.196 6.238 -10.317 1.00 94.81 211 THR A CA 1
ATOM 1675 C C . THR A 1 211 ? -7.761 6.050 -8.910 1.00 94.81 211 THR A C 1
ATOM 1677 O O . THR A 1 211 ? -8.916 6.384 -8.662 1.00 94.81 211 THR A O 1
ATOM 1680 N N . VAL A 1 212 ? -6.965 5.578 -7.942 1.00 94.06 212 VAL A N 1
ATOM 1681 C CA . VAL A 1 212 ? -7.497 5.391 -6.578 1.00 94.06 212 VAL A CA 1
ATOM 1682 C C . VAL A 1 212 ? -7.818 6.720 -5.903 1.00 94.06 212 VAL A C 1
ATOM 1684 O O . VAL A 1 212 ? -8.789 6.823 -5.153 1.00 94.06 212 VAL A O 1
ATOM 1687 N N . LYS A 1 213 ? -7.042 7.767 -6.203 1.00 94.25 213 LYS A N 1
ATOM 1688 C CA . LYS A 1 213 ? -7.261 9.119 -5.693 1.00 94.25 213 LYS A CA 1
ATOM 1689 C C . LYS A 1 213 ? -8.612 9.682 -6.145 1.00 94.25 213 LYS A C 1
ATOM 1691 O O . LYS A 1 213 ? -9.226 10.375 -5.338 1.00 94.25 213 LYS A O 1
ATOM 1696 N N . SER A 1 214 ? -9.068 9.383 -7.366 1.00 92.62 214 SER A N 1
ATOM 1697 C CA . SER A 1 214 ? -10.331 9.903 -7.914 1.00 92.62 214 SER A CA 1
ATOM 1698 C C . SER A 1 214 ? -11.594 9.239 -7.365 1.00 92.62 214 SER A C 1
ATOM 1700 O O . SER A 1 214 ? -12.667 9.818 -7.499 1.00 92.62 214 SER A O 1
ATOM 1702 N N . PHE A 1 215 ? -11.505 8.060 -6.742 1.00 85.94 215 PHE A N 1
ATOM 1703 C CA . PHE A 1 215 ? -12.671 7.460 -6.085 1.00 85.94 215 PHE A CA 1
ATOM 1704 C C . PHE A 1 215 ? -13.045 8.240 -4.821 1.00 85.94 215 PHE A C 1
ATOM 1706 O O . PHE A 1 215 ? -12.161 8.602 -4.038 1.00 85.94 215 PHE A O 1
ATOM 1713 N N . ASN A 1 216 ? -14.343 8.481 -4.628 1.00 70.81 216 ASN A N 1
ATOM 1714 C CA . ASN A 1 216 ? -14.887 9.236 -3.498 1.00 70.81 216 ASN A CA 1
ATOM 1715 C C . ASN A 1 216 ? -15.492 8.356 -2.412 1.00 70.81 216 ASN A C 1
ATOM 1717 O O . ASN A 1 216 ? -15.704 7.144 -2.638 1.00 70.81 216 ASN A O 1
#

Foldseek 3Di:
DDDDDDDDDPPPPPDPPDDDDDDDDDDDDPDDDDDDDDDDDDDDDDDDDDDDDDDDDDDDDDPPPDDPPPPPPPDQDDLVNLVVLLCQQLAQDPNNVVVVVVCLVCCVPPVNVSSVFDQDFPFLVVDDQAAPQGQGLRSLRSQLCSSQRSCCVRVNDVCCLPPPQVRNLSNSLSVLLVSLVDNPPPDPDDPVVNVVRSVVSNVVSVVSSVVSNPDD

Secondary structure (DSSP, 8-state):
----PPPP-TTSSSS-----------------------------PPP------------------PPP------PPPPHHHHHHHHHHHSSSSHHHHHHHHHHHHTTTSHHHHTT-------SSTTS-SEETTTEE-HHHHHHHHHHHHHHHHHH-HHHHHHHTHHHHHHHHHHHHHHHHHS----S---HHHHHHHHHHHHHHHHHHHHHHHH--

pLDDT: mean 79.43, std 21.6, range [38.09, 98.75]